Protein AF-0000000067981435 (afdb_homodimer)

pLDDT: mean 77.36, std 21.41, range [27.7, 98.31]

Sequence (320 aa):
MVDKLGRVCAVAGGGVINVIDIESEIAAVRSKTSSNTRKGSQSRLKDGSSTSNTDADRNVKKRLHFDYSMGGHTSAVSSLAFSLFGERGKFLISGGNDKLVKVWNWSSYIDAGSSDSNNDILHLNIGVPQKVNWLCTTSVDIDNLVVCDTSKTVKVYSITMVDKLGRVCAVAGGGVINVIDIESEIAAVRSKTSSNTRKGSQSRLKDGSSTSNTDADRNVKKRLHFDYSMGGHTSAVSSLAFSLFGERGKFLISGGNDKLVKVWNWSSYIDAGSSDSNNDILHLNIGVPQKVNWLCTTSVDIDNLVVCDTSKTVKVYSIT

Structure (mmCIF, N/CA/C/O backbone):
data_AF-0000000067981435-model_v1
#
loop_
_entity.id
_entity.type
_entity.pdbx_description
1 polymer 'Cellulose synthase A catalytic subunit 8'
#
loop_
_atom_site.group_PDB
_atom_site.id
_atom_site.type_symbol
_atom_site.label_atom_id
_atom_site.label_alt_id
_atom_site.label_comp_id
_atom_site.label_asym_id
_atom_site.label_entity_id
_atom_site.label_seq_id
_atom_site.pdbx_PDB_ins_code
_atom_site.Cartn_x
_atom_site.Cartn_y
_atom_site.Cartn_z
_atom_site.occupancy
_atom_site.B_iso_or_equiv
_atom_site.auth_seq_id
_atom_site.auth_comp_id
_atom_site.auth_asym_id
_atom_site.auth_atom_id
_atom_site.pdbx_PDB_model_num
ATOM 1 N N . MET A 1 1 ? -10.5 14.398 -14.406 1 27.7 1 MET A N 1
ATOM 2 C CA . MET A 1 1 ? -10.531 13.477 -13.273 1 27.7 1 MET A CA 1
ATOM 3 C C . MET A 1 1 ? -9.188 13.453 -12.555 1 27.7 1 MET A C 1
ATOM 5 O O . MET A 1 1 ? -8.148 13.234 -13.18 1 27.7 1 MET A O 1
ATOM 9 N N . VAL A 1 2 ? -8.93 14.164 -11.5 1 36.16 2 VAL A N 1
ATOM 10 C CA . VAL A 1 2 ? -7.77 14.492 -10.688 1 36.16 2 VAL A CA 1
ATOM 11 C C . VAL A 1 2 ? -7.047 13.219 -10.273 1 36.16 2 VAL A C 1
ATOM 13 O O . VAL A 1 2 ? -7.652 12.312 -9.695 1 36.16 2 VAL A O 1
ATOM 16 N N . ASP A 1 3 ? -6.18 12.672 -11.062 1 48.47 3 ASP A N 1
ATOM 17 C CA . ASP A 1 3 ? -5.359 11.547 -10.609 1 48.47 3 ASP A CA 1
ATOM 18 C C . ASP A 1 3 ? -4.867 11.766 -9.18 1 48.47 3 ASP A C 1
ATOM 20 O O . ASP A 1 3 ? -3.846 12.414 -8.961 1 48.47 3 ASP A O 1
ATOM 24 N N . LYS A 1 4 ? -5.809 11.906 -8.219 1 56.66 4 LYS A N 1
ATOM 25 C CA . LYS A 1 4 ? -5.578 12.18 -6.805 1 56.66 4 LYS A CA 1
ATOM 26 C C . LYS A 1 4 ? -4.543 11.219 -6.223 1 56.66 4 LYS A C 1
ATOM 28 O O . LYS A 1 4 ? -3.951 11.5 -5.176 1 56.66 4 LYS A O 1
ATOM 33 N N . LEU A 1 5 ? -4.18 10.094 -6.953 1 59.56 5 LEU A N 1
ATOM 34 C CA . LEU A 1 5 ? -3.328 9.039 -6.41 1 59.56 5 LEU A CA 1
ATOM 35 C C . LEU A 1 5 ? -1.921 9.555 -6.141 1 59.56 5 LEU A C 1
ATOM 37 O O . LEU A 1 5 ? -1.318 9.227 -5.117 1 59.56 5 LEU A O 1
ATOM 41 N N . GLY A 1 6 ? -1.727 10.711 -6.766 1 62.5 6 GLY A N 1
ATOM 42 C CA . GLY A 1 6 ? -0.4 11.273 -6.57 1 62.5 6 GLY A CA 1
ATOM 43 C C . GLY A 1 6 ? -0.364 12.367 -5.52 1 62.5 6 GLY A C 1
ATOM 44 O O . GLY A 1 6 ? 0.712 12.812 -5.117 1 62.5 6 GLY A O 1
ATOM 45 N N . ARG A 1 7 ? -1.519 12.555 -4.938 1 76.88 7 ARG A N 1
ATOM 46 C CA . ARG A 1 7 ? -1.585 13.664 -3.994 1 76.88 7 ARG A CA 1
ATOM 47 C C . ARG A 1 7 ? -1.991 13.18 -2.605 1 76.88 7 ARG A C 1
ATOM 49 O O . ARG A 1 7 ? -1.798 13.883 -1.614 1 76.88 7 ARG A O 1
ATOM 56 N N . VAL A 1 8 ? -2.438 11.961 -2.617 1 83.5 8 VAL A N 1
ATOM 57 C CA . VAL A 1 8 ? -2.959 11.453 -1.352 1 83.5 8 VAL A CA 1
ATOM 58 C C . VAL A 1 8 ? -2.262 10.148 -0.989 1 83.5 8 VAL A C 1
ATOM 60 O O . VAL A 1 8 ? -1.828 9.398 -1.872 1 83.5 8 VAL A O 1
ATOM 63 N N . CYS A 1 9 ? -2.094 9.859 0.283 1 85.88 9 CYS A N 1
ATOM 64 C CA . CYS A 1 9 ? -1.571 8.617 0.839 1 85.88 9 CYS A CA 1
ATOM 65 C C . CYS A 1 9 ? -2.521 8.047 1.884 1 85.88 9 CYS A C 1
ATOM 67 O O . CYS A 1 9 ? -3.104 8.789 2.674 1 85.88 9 CYS A O 1
ATOM 69 N N . ALA A 1 10 ? -2.744 6.781 1.723 1 90.25 10 ALA A N 1
ATOM 70 C CA . ALA A 1 10 ? -3.529 6.102 2.75 1 90.25 10 ALA A CA 1
ATOM 71 C C . ALA A 1 10 ? -2.637 5.266 3.66 1 90.25 10 ALA A C 1
ATOM 73 O O . ALA A 1 10 ? -1.796 4.5 3.182 1 90.25 10 ALA A O 1
ATOM 74 N N . VAL A 1 11 ? -2.793 5.434 4.945 1 87.62 11 VAL A N 1
ATOM 75 C CA . VAL A 1 11 ? -1.966 4.715 5.91 1 87.62 11 VAL A CA 1
ATOM 76 C C . VAL A 1 11 ? -2.852 4.09 6.988 1 87.62 11 VAL A C 1
ATOM 78 O O . VAL A 1 11 ? -3.885 4.652 7.352 1 87.62 11 VAL A O 1
ATOM 81 N N . ALA A 1 12 ? -2.338 2.914 7.438 1 90.06 12 ALA A N 1
ATOM 82 C CA . ALA A 1 12 ? -3.078 2.227 8.492 1 90.06 12 ALA A CA 1
ATOM 83 C C . ALA A 1 12 ? -2.291 2.221 9.805 1 90.06 12 ALA A C 1
ATOM 85 O O . ALA A 1 12 ? -1.07 2.049 9.797 1 90.06 12 ALA A O 1
ATOM 86 N N . GLY A 1 13 ? -2.863 2.51 10.914 1 85.5 13 GLY A N 1
ATOM 87 C CA . GLY A 1 13 ? -2.426 2.322 12.289 1 85.5 13 GLY A CA 1
ATOM 88 C C . GLY A 1 13 ? -3.43 1.564 13.141 1 85.5 13 GLY A C 1
ATOM 89 O O . GLY A 1 13 ? -4.391 2.148 13.641 1 85.5 13 GLY A O 1
ATOM 90 N N . GLY A 1 14 ? -3.047 0.279 13.305 1 86.94 14 GLY A N 1
ATOM 91 C CA . GLY A 1 14 ? -4.051 -0.575 13.914 1 86.94 14 GLY A CA 1
ATOM 92 C C . GLY A 1 14 ? -5.285 -0.761 13.047 1 86.94 14 GLY A C 1
ATOM 93 O O . GLY A 1 14 ? -5.18 -1.152 11.883 1 86.94 14 GLY A O 1
ATOM 94 N N . GLY A 1 15 ? -6.438 -0.403 13.594 1 92.56 15 GLY A N 1
ATOM 95 C CA . GLY A 1 15 ? -7.688 -0.548 12.859 1 92.56 15 GLY A CA 1
ATOM 96 C C . GLY A 1 15 ? -8.125 0.73 12.18 1 92.56 15 GLY A C 1
ATOM 97 O O . GLY A 1 15 ? -9.195 0.773 11.562 1 92.56 15 GLY A O 1
ATOM 98 N N . VAL A 1 16 ? -7.297 1.756 12.297 1 92.38 16 VAL A N 1
ATOM 99 C CA . VAL A 1 16 ? -7.656 3.074 11.789 1 92.38 16 VAL A CA 1
ATOM 100 C C . VAL A 1 16 ? -6.914 3.346 10.477 1 92.38 16 VAL A C 1
ATOM 102 O O . VAL A 1 16 ? -5.73 3.023 10.352 1 92.38 16 VAL A O 1
ATOM 105 N N . ILE A 1 17 ? -7.625 3.906 9.5 1 93.19 17 ILE A N 1
ATOM 106 C CA . ILE A 1 17 ? -7.023 4.328 8.242 1 93.19 17 ILE A CA 1
ATOM 107 C C . ILE A 1 17 ? -7.004 5.852 8.164 1 93.19 17 ILE A C 1
ATOM 109 O O . ILE A 1 17 ? -8.016 6.508 8.422 1 93.19 17 ILE A O 1
ATOM 113 N N . ASN A 1 18 ? -5.879 6.406 7.879 1 88.94 18 ASN A N 1
ATOM 114 C CA . ASN A 1 18 ? -5.723 7.84 7.641 1 88.94 18 ASN A CA 1
ATOM 115 C C . ASN A 1 18 ? -5.414 8.133 6.176 1 88.94 18 ASN A C 1
ATOM 117 O O . ASN A 1 18 ? -4.551 7.492 5.578 1 88.94 18 ASN A O 1
ATOM 121 N N . VAL A 1 19 ? -6.16 9 5.641 1 89.12 19 VAL A N 1
ATOM 122 C CA . VAL A 1 19 ? -5.859 9.523 4.312 1 89.12 19 VAL A CA 1
ATOM 123 C C . VAL A 1 19 ? -5.227 10.906 4.434 1 89.12 19 VAL A C 1
ATOM 125 O O . VAL A 1 19 ? -5.824 11.82 5.012 1 89.12 19 VAL A O 1
ATOM 128 N N . ILE A 1 20 ? -4.094 11.008 3.877 1 85.44 20 ILE A N 1
ATOM 129 C CA . ILE A 1 20 ? -3.258 12.188 4.09 1 85.44 20 ILE A CA 1
ATOM 130 C C . ILE A 1 20 ? -3.035 12.906 2.762 1 85.44 20 ILE A C 1
ATOM 132 O O . ILE A 1 20 ? -2.781 12.266 1.737 1 85.44 20 ILE A O 1
ATOM 136 N N . ASP A 1 21 ? -3.207 14.227 2.822 1 83.69 21 ASP A N 1
ATOM 137 C CA . ASP A 1 21 ? -2.742 15.047 1.715 1 83.69 21 ASP A CA 1
ATOM 138 C C . ASP A 1 21 ? -1.232 15.273 1.79 1 83.69 21 ASP A C 1
ATOM 140 O O . ASP A 1 21 ? -0.743 15.945 2.701 1 83.69 21 ASP A O 1
ATOM 144 N N . ILE A 1 22 ? -0.532 14.703 0.834 1 83.81 22 ILE A N 1
ATOM 145 C CA . ILE A 1 22 ? 0.925 14.664 0.894 1 83.81 22 ILE A CA 1
ATOM 146 C C . ILE A 1 22 ? 1.485 16.078 0.848 1 83.81 22 ILE A C 1
ATOM 148 O O . ILE A 1 22 ? 2.41 16.422 1.592 1 83.81 22 ILE A O 1
ATOM 152 N N . GLU A 1 23 ? 0.94 16.953 -0.006 1 81.88 23 GLU A N 1
ATOM 153 C CA . GLU A 1 23 ? 1.405 18.328 -0.123 1 81.88 23 GLU A CA 1
ATOM 154 C C . GLU A 1 23 ? 1.243 19.078 1.195 1 81.88 23 GLU A C 1
ATOM 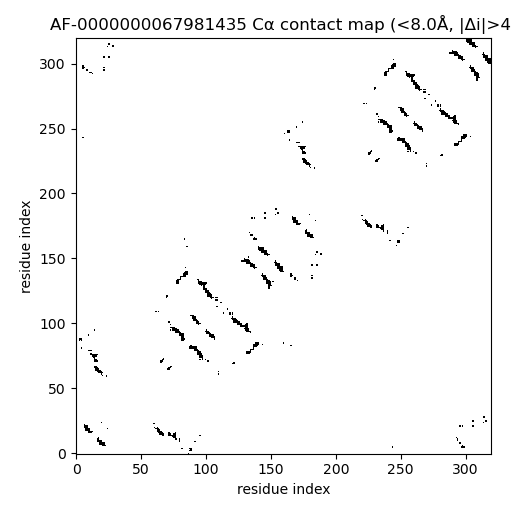156 O O . GLU A 1 23 ? 2.123 19.844 1.591 1 81.88 23 GLU A O 1
ATOM 161 N N . SER A 1 24 ? 0.122 18.859 1.792 1 81.25 24 SER A N 1
ATOM 162 C CA . SER A 1 24 ? -0.123 19.484 3.084 1 81.25 24 SER A CA 1
ATOM 163 C C . SER A 1 24 ? 0.885 19.031 4.129 1 81.25 24 SER A C 1
ATOM 165 O O . SER A 1 24 ? 1.344 19.812 4.953 1 81.25 24 SER A O 1
ATOM 167 N N . GLU A 1 25 ? 1.206 17.781 4.078 1 82.62 25 GLU A N 1
ATOM 168 C CA . GLU A 1 25 ? 2.184 17.25 5.023 1 82.62 25 GLU A CA 1
ATOM 169 C C . GLU A 1 25 ? 3.562 17.859 4.793 1 82.62 25 GLU A C 1
ATOM 171 O O . GLU A 1 25 ? 4.262 18.203 5.75 1 82.62 25 GLU A O 1
ATOM 176 N N . ILE A 1 26 ? 3.914 17.906 3.59 1 83.25 26 ILE A N 1
ATOM 177 C CA . ILE A 1 26 ? 5.215 18.453 3.24 1 83.25 26 ILE A CA 1
ATOM 178 C C . ILE A 1 26 ? 5.281 19.922 3.672 1 83.25 26 ILE A C 1
ATOM 180 O O . ILE A 1 26 ? 6.289 20.375 4.223 1 83.25 26 ILE A O 1
ATOM 184 N N . ALA A 1 27 ? 4.223 20.641 3.414 1 83.25 27 ALA A N 1
ATOM 185 C CA . ALA A 1 27 ? 4.156 22.047 3.801 1 83.25 27 ALA A CA 1
ATOM 186 C C . ALA A 1 27 ? 4.285 22.203 5.312 1 83.25 27 ALA A C 1
ATOM 188 O O . ALA A 1 27 ? 4.938 23.141 5.789 1 83.25 27 ALA A O 1
ATOM 189 N N . ALA A 1 28 ? 3.699 21.297 6.035 1 82.38 28 ALA A N 1
ATOM 190 C CA . ALA A 1 28 ? 3.756 21.344 7.492 1 82.38 28 ALA A CA 1
ATOM 191 C C . ALA A 1 28 ? 5.184 21.141 7.996 1 82.38 28 ALA A C 1
ATOM 193 O O . ALA A 1 28 ? 5.602 21.766 8.969 1 82.38 28 ALA A O 1
ATOM 194 N N . VAL A 1 29 ? 5.926 20.312 7.359 1 81.56 29 VAL A N 1
ATOM 195 C CA . VAL A 1 29 ? 7.305 20.016 7.73 1 81.56 29 VAL A CA 1
ATOM 196 C C . VAL A 1 29 ? 8.18 21.234 7.445 1 81.56 29 VAL A C 1
ATOM 198 O O . VAL A 1 29 ? 9.039 21.594 8.258 1 81.56 29 VAL A O 1
ATOM 201 N N . ARG A 1 30 ? 7.93 21.828 6.336 1 83.31 30 ARG A N 1
ATOM 202 C CA . ARG A 1 30 ? 8.742 22.969 5.938 1 83.31 30 ARG A CA 1
ATOM 203 C C . ARG A 1 30 ? 8.484 24.172 6.84 1 83.31 30 ARG A C 1
ATOM 205 O O . ARG A 1 30 ? 9.398 24.953 7.117 1 83.31 30 ARG A O 1
ATOM 212 N N . SER A 1 31 ? 7.227 24.375 7.238 1 79.5 31 SER A N 1
ATOM 213 C CA . SER A 1 31 ? 6.891 25.484 8.125 1 79.5 31 SER A CA 1
ATOM 214 C C . SER A 1 31 ? 7.523 25.312 9.5 1 79.5 31 SER A C 1
ATOM 216 O O . SER A 1 31 ? 7.891 26.297 10.148 1 79.5 31 SER A O 1
ATOM 218 N N . LYS A 1 32 ? 7.629 24.125 9.938 1 74.88 32 LYS A N 1
ATOM 219 C CA . LYS A 1 32 ? 8.242 23.859 11.234 1 74.88 32 LYS A CA 1
ATOM 220 C C . LYS A 1 32 ? 9.742 24.125 11.195 1 74.88 32 LYS A C 1
ATOM 222 O O . LYS A 1 32 ? 10.32 24.609 12.18 1 74.88 32 LYS A O 1
ATOM 227 N N . THR A 1 33 ? 10.344 23.828 10.086 1 66.94 33 THR A N 1
ATOM 228 C CA . THR A 1 33 ? 11.773 24.062 9.961 1 66.94 33 THR A CA 1
ATOM 229 C C . THR A 1 33 ? 12.078 25.547 9.883 1 66.94 33 THR A C 1
ATOM 231 O O . THR A 1 33 ? 13.117 26.016 10.359 1 66.94 33 THR A O 1
ATOM 234 N N . SER A 1 34 ? 11.125 26.312 9.328 1 61.81 34 SER A N 1
ATOM 235 C CA . SER A 1 34 ? 11.336 27.75 9.203 1 61.81 34 SER A CA 1
ATOM 236 C C . SER A 1 34 ? 11.117 28.453 10.539 1 61.81 34 SER A C 1
ATOM 238 O O . SER A 1 34 ? 11.781 29.453 10.836 1 61.81 34 SER A O 1
ATOM 240 N N . SER A 1 35 ? 10.172 27.938 11.273 1 55.34 35 SER A N 1
ATOM 241 C CA . SER A 1 35 ? 9.898 28.609 12.531 1 55.34 35 SER A CA 1
ATOM 242 C C . SER A 1 35 ? 11.039 28.422 13.523 1 55.34 35 SER A C 1
ATOM 244 O O . SER A 1 35 ? 11.281 29.281 14.375 1 55.34 35 SER A O 1
ATOM 246 N N . ASN A 1 36 ? 11.703 27.281 13.344 1 54.28 36 ASN A N 1
ATOM 247 C CA . ASN A 1 36 ? 12.797 27.109 14.289 1 54.28 36 ASN A CA 1
ATOM 248 C C . ASN A 1 36 ? 13.953 28.062 14 1 54.28 36 ASN A C 1
ATOM 250 O O . ASN A 1 36 ? 14.852 28.234 14.82 1 54.28 36 ASN A O 1
ATOM 254 N N . THR A 1 37 ? 13.883 28.562 12.758 1 50.44 37 THR A N 1
ATOM 255 C CA . THR A 1 37 ? 14.984 29.5 12.492 1 50.44 37 THR A CA 1
ATOM 256 C C . THR A 1 37 ? 14.641 30.891 13.008 1 50.44 37 THR A C 1
ATOM 258 O O . THR A 1 37 ? 15.531 31.719 13.188 1 50.44 37 THR A O 1
ATOM 261 N N . ARG A 1 38 ? 13.352 31.234 13.117 1 47.97 38 ARG A N 1
ATOM 262 C CA . ARG A 1 38 ? 13.07 32.625 13.477 1 47.97 38 ARG A CA 1
ATOM 263 C C . ARG A 1 38 ? 13.133 32.812 14.984 1 47.97 38 ARG A C 1
ATOM 265 O O . ARG A 1 38 ? 12.938 33.938 15.477 1 47.97 38 ARG A O 1
ATOM 272 N N . LYS A 1 39 ? 13.281 31.781 15.625 1 48.12 39 LYS A N 1
ATOM 273 C CA . LYS A 1 39 ? 13.266 32.094 17.047 1 48.12 39 LYS A CA 1
ATOM 274 C C . LYS A 1 39 ? 14.477 32.969 17.438 1 48.12 39 LYS A C 1
ATOM 276 O O . LYS A 1 39 ? 14.758 33.156 18.609 1 48.12 39 LYS A O 1
ATOM 281 N N . GLY A 1 40 ? 15.172 33.5 16.359 1 41.69 40 GLY A N 1
ATOM 282 C CA . GLY A 1 40 ? 16.188 34.344 16.953 1 41.69 40 GLY A CA 1
ATOM 283 C C . GLY A 1 40 ? 15.602 35.5 17.734 1 41.69 40 GLY A C 1
ATOM 284 O O . GLY A 1 40 ? 14.383 35.594 17.922 1 41.69 40 GLY A O 1
ATOM 285 N N . SER A 1 41 ? 16.219 36.844 17.469 1 41.12 41 SER A N 1
ATOM 286 C CA . SER A 1 41 ? 16.438 37.969 18.359 1 41.12 41 SER A CA 1
ATOM 287 C C . SER A 1 41 ? 15.156 38.75 18.578 1 41.12 41 SER A C 1
ATOM 289 O O . SER A 1 41 ? 15.195 39.906 19.031 1 41.12 41 SER A O 1
ATOM 291 N N . GLN A 1 42 ? 14.07 38.531 17.828 1 38.84 42 GLN A N 1
ATOM 292 C CA . GLN A 1 42 ? 13.258 39.719 17.984 1 38.84 42 GLN A CA 1
ATOM 293 C C . GLN A 1 42 ? 12.773 39.875 19.406 1 38.84 42 GLN A C 1
ATOM 295 O O . GLN A 1 42 ? 12.336 38.906 20.047 1 38.84 42 GLN A O 1
ATOM 300 N N . SER A 1 43 ? 13.273 41 20.078 1 39.16 43 SER A N 1
ATOM 301 C CA . SER A 1 43 ? 12.828 41.656 21.312 1 39.16 43 SER A CA 1
ATOM 302 C C . SER A 1 43 ? 11.305 41.656 21.422 1 39.16 43 SER A C 1
ATOM 304 O O . SER A 1 43 ? 10.617 41.938 20.422 1 39.16 43 SER A O 1
ATOM 306 N N . ARG A 1 44 ? 10.664 40.969 22.375 1 38.88 44 ARG A N 1
ATOM 307 C CA . ARG A 1 44 ? 9.297 40.719 22.844 1 38.88 44 ARG A CA 1
ATOM 308 C C . ARG A 1 44 ? 8.516 42.031 22.906 1 38.88 44 ARG A C 1
ATOM 310 O O . ARG A 1 44 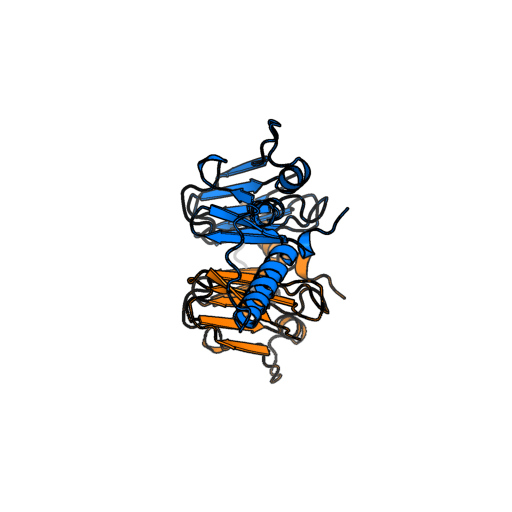? 8.57 42.75 23.922 1 38.88 44 ARG A O 1
ATOM 317 N N . LEU A 1 45 ? 8.57 43.031 21.859 1 39.25 45 LEU A N 1
ATOM 318 C CA . LEU A 1 45 ? 7.562 44 22.281 1 39.25 45 LEU A CA 1
ATOM 319 C C . LEU A 1 45 ? 6.211 43.312 22.469 1 39.25 45 LEU A C 1
ATOM 321 O O . LEU A 1 45 ? 5.762 42.562 21.609 1 39.25 45 LEU A O 1
ATOM 325 N N . LYS A 1 46 ? 5.691 43.188 23.766 1 39.34 46 LYS A N 1
ATOM 326 C CA . LYS A 1 46 ? 4.531 42.656 24.469 1 39.34 46 LYS A CA 1
ATOM 327 C C . LYS A 1 46 ? 3.232 43.062 23.781 1 39.34 46 LYS A C 1
ATOM 329 O O . LYS A 1 46 ? 2.258 43.406 24.469 1 39.34 46 LYS A O 1
ATOM 334 N N . ASP A 1 47 ? 3.256 43.844 22.656 1 37.19 47 ASP A N 1
ATOM 335 C CA . ASP A 1 47 ? 1.859 44.219 22.516 1 37.19 47 ASP A CA 1
ATOM 336 C C . ASP A 1 47 ? 0.954 43 22.344 1 37.19 47 ASP A C 1
ATOM 338 O O . ASP A 1 47 ? 1.397 41.969 21.875 1 37.19 47 ASP A O 1
ATOM 342 N N . GLY A 1 48 ? -0.291 43 22.953 1 34.66 48 GLY A N 1
ATOM 343 C CA . GLY A 1 48 ? -1.414 42.188 23.375 1 34.66 48 GLY A CA 1
ATOM 344 C C . GLY A 1 48 ? -2.053 41.406 22.25 1 34.66 48 GLY A C 1
ATOM 345 O O . GLY A 1 48 ? -3.059 40.719 22.453 1 34.66 48 GLY A O 1
ATOM 346 N N . SER A 1 49 ? -2.07 41.906 21 1 37.81 49 SER A N 1
ATOM 347 C CA . SER A 1 49 ? -3.195 41.312 20.281 1 37.81 49 SER A CA 1
ATOM 348 C C . SER A 1 49 ? -2.918 39.875 19.891 1 37.81 49 SER A C 1
ATOM 350 O O . SER A 1 49 ? -1.932 39.594 19.219 1 37.81 49 SER A O 1
ATOM 352 N N . SER A 1 50 ? -3.162 38.906 20.781 1 36.44 50 SER A N 1
ATOM 353 C CA . SER A 1 50 ? -3.205 37.469 20.516 1 36.44 50 SER A CA 1
ATOM 354 C C . SER A 1 50 ? -3.99 37.156 19.25 1 36.44 50 SER A C 1
ATOM 356 O O . SER A 1 50 ? -5.215 37.312 19.219 1 36.44 50 SER A O 1
ATOM 358 N N . THR A 1 51 ? -3.58 37.688 18.031 1 35.97 51 THR A N 1
ATOM 359 C CA . THR A 1 51 ? -4.262 37.094 16.891 1 35.97 51 THR A CA 1
ATOM 360 C C . THR A 1 51 ? -4.227 35.562 16.984 1 35.97 51 THR A C 1
ATOM 362 O O . THR A 1 51 ? -3.174 34.969 17.25 1 35.97 51 THR A O 1
ATOM 365 N N . SER A 1 52 ? -5.348 35.031 17.438 1 35 52 SER A N 1
ATOM 366 C CA . SER A 1 52 ? -5.688 33.594 17.422 1 35 52 SER A CA 1
ATOM 367 C C . SER A 1 52 ? -5.152 32.938 16.172 1 35 52 SER A C 1
ATOM 369 O O . SER A 1 52 ? -5.422 33.375 15.055 1 35 52 SER A O 1
ATOM 371 N N . ASN A 1 53 ? -3.891 32.5 16.156 1 38.44 53 ASN A N 1
ATOM 372 C CA . ASN A 1 53 ? -3.373 31.516 15.188 1 38.44 53 ASN A CA 1
ATOM 373 C C . ASN A 1 53 ? -4.426 30.484 14.82 1 38.44 53 ASN A C 1
ATOM 375 O O . ASN A 1 53 ? -4.254 29.297 15.094 1 38.44 53 ASN A O 1
ATOM 379 N N . THR A 1 54 ? -5.75 30.875 14.961 1 37.44 54 THR A N 1
ATOM 380 C CA . THR A 1 54 ? -6.824 29.969 14.578 1 37.44 54 THR A CA 1
ATOM 381 C C . THR A 1 54 ? -6.684 29.547 13.117 1 37.44 54 THR A C 1
ATOM 383 O O . THR A 1 54 ? -7.258 28.531 12.703 1 37.44 54 THR A O 1
ATOM 386 N N . ASP A 1 55 ? -6.137 30.453 12.289 1 38.59 55 ASP A N 1
ATOM 387 C CA . ASP A 1 55 ? -6.238 30.141 10.867 1 38.59 55 ASP A CA 1
ATOM 388 C C . ASP A 1 55 ? -5.312 28.984 10.492 1 38.59 55 ASP A C 1
ATOM 390 O O . ASP A 1 55 ? -5.359 28.469 9.375 1 38.59 55 ASP A O 1
ATOM 394 N N . ALA A 1 56 ? -4.242 28.859 11.211 1 38.94 56 ALA A N 1
ATOM 395 C CA . ALA A 1 56 ? -3.326 27.766 10.875 1 38.94 56 ALA A CA 1
ATOM 396 C C . ALA A 1 56 ? -4.023 26.406 10.961 1 38.94 56 ALA A C 1
ATOM 398 O O . ALA A 1 56 ? -3.641 25.469 10.273 1 38.94 56 ALA A O 1
ATOM 399 N N . ASP A 1 57 ? -5.035 26.297 11.797 1 41.47 57 ASP A N 1
ATOM 400 C CA . ASP A 1 57 ? -5.777 25.062 11.945 1 41.47 57 ASP A CA 1
ATOM 401 C C . ASP A 1 57 ? -6.715 24.828 10.758 1 41.47 57 ASP A C 1
ATOM 403 O O . ASP A 1 57 ? -7.238 23.734 10.57 1 41.47 57 ASP A O 1
ATOM 407 N N . ARG A 1 58 ? -7.234 25.938 10.148 1 40.59 58 ARG A N 1
ATOM 408 C CA . ARG A 1 58 ? -8.305 25.844 9.156 1 40.59 58 ARG A CA 1
ATOM 409 C C . ARG A 1 58 ? -7.812 25.156 7.895 1 40.59 58 ARG A C 1
ATOM 411 O O . ARG A 1 58 ? -8.617 24.609 7.129 1 40.59 58 ARG A O 1
ATOM 418 N N . ASN A 1 59 ? -6.641 25.484 7.531 1 41.38 59 ASN A N 1
ATOM 419 C CA . ASN A 1 59 ? -6.18 24.906 6.27 1 41.38 59 ASN A CA 1
ATOM 420 C C . ASN A 1 59 ? -5.629 23.5 6.465 1 41.38 59 ASN A C 1
ATOM 422 O O . ASN A 1 59 ? -4.801 23.031 5.676 1 41.38 59 ASN A O 1
ATOM 426 N N . VAL A 1 60 ? -5.445 23.203 7.738 1 43.53 60 VAL A N 1
ATOM 427 C CA . VAL A 1 60 ? -4.965 21.828 7.82 1 43.53 60 VAL A CA 1
ATOM 428 C C . VAL A 1 60 ? -5.906 20.906 7.047 1 43.53 60 VAL A C 1
ATOM 430 O O . VAL A 1 60 ? -7.031 20.656 7.48 1 43.53 60 VAL A O 1
ATOM 433 N N . LYS A 1 61 ? -6.035 21.125 5.711 1 51.22 61 LYS A N 1
ATOM 434 C CA . LYS A 1 61 ? -6.699 20.125 4.883 1 51.22 61 LYS A CA 1
ATOM 435 C C . LYS A 1 61 ? -6.703 18.766 5.57 1 51.22 61 LYS A C 1
ATOM 437 O O . LYS A 1 61 ? -5.656 18.266 5.98 1 51.22 61 LYS A O 1
ATOM 442 N N . LYS A 1 62 ? -7.988 18.328 5.996 1 56.47 62 LYS A N 1
ATOM 443 C CA . LYS A 1 62 ? -8.57 17.266 6.809 1 56.47 62 LYS A CA 1
ATOM 444 C C . LYS A 1 62 ? -8.023 15.906 6.41 1 56.47 62 LYS A C 1
ATOM 446 O O . LYS A 1 62 ? -8.062 15.539 5.234 1 56.47 62 LYS A O 1
ATOM 451 N N . ARG A 1 63 ? -6.992 15.453 7.188 1 68.94 63 ARG A N 1
ATOM 452 C CA . ARG A 1 63 ? -6.742 14.016 7.281 1 68.94 63 ARG A CA 1
ATOM 453 C C . ARG A 1 63 ? -8.039 13.25 7.535 1 68.94 63 ARG A C 1
ATOM 455 O O . ARG A 1 63 ? -8.844 13.648 8.375 1 68.94 63 ARG A O 1
ATOM 462 N N . LEU A 1 64 ? -8.414 12.492 6.508 1 81.19 64 LEU A N 1
ATOM 463 C CA . LEU A 1 64 ? -9.555 11.609 6.75 1 81.19 64 LEU A CA 1
ATOM 464 C C . LEU A 1 64 ? -9.148 10.43 7.629 1 81.19 64 LEU A C 1
ATOM 466 O O . LEU A 1 64 ? -8.062 9.867 7.453 1 81.19 64 LEU A O 1
ATOM 470 N N . HIS A 1 65 ? -9.969 10.258 8.648 1 87.44 65 HIS A N 1
ATOM 471 C CA . HIS A 1 65 ? -9.758 9.188 9.625 1 87.44 65 HIS A CA 1
ATOM 472 C C . HIS A 1 65 ? -10.914 8.195 9.602 1 87.44 65 HIS A C 1
ATOM 474 O O . HIS A 1 65 ? -12.023 8.516 10.047 1 87.44 65 HIS A O 1
ATOM 480 N N . PHE A 1 66 ? -10.594 6.961 9.102 1 90.75 66 PHE A N 1
ATOM 481 C CA . PHE A 1 66 ? -11.609 5.922 9.07 1 90.75 66 PHE A CA 1
ATOM 482 C C . PHE A 1 66 ? -11.438 4.953 10.234 1 90.75 66 PHE A C 1
ATOM 484 O O . PHE A 1 66 ? -10.641 4.012 10.156 1 90.75 66 PHE A O 1
ATOM 491 N N . ASP A 1 67 ? -12.172 5.25 11.336 1 90.69 67 ASP A N 1
ATOM 492 C CA . ASP A 1 67 ? -12.125 4.398 12.523 1 90.69 67 ASP A CA 1
ATOM 493 C C . ASP A 1 67 ? -13.43 3.633 12.703 1 90.69 67 ASP A C 1
ATOM 495 O O . ASP A 1 67 ? -14.281 3.631 11.82 1 90.69 67 ASP A O 1
ATOM 499 N N . TYR A 1 68 ? -13.523 2.957 13.797 1 91.5 68 TYR A N 1
ATOM 500 C CA . TYR A 1 68 ? -14.664 2.082 14.047 1 91.5 68 TYR A CA 1
ATOM 501 C C . TYR A 1 68 ? -15.969 2.867 14.023 1 91.5 68 TYR A C 1
ATOM 503 O O . TYR A 1 68 ? -17 2.346 13.602 1 91.5 68 TYR A O 1
ATOM 511 N N . SER A 1 69 ? -15.992 4.141 14.438 1 89.44 69 SER A N 1
ATOM 512 C CA . SER A 1 69 ? -17.203 4.961 14.453 1 89.44 69 SER A CA 1
ATOM 513 C C . SER A 1 69 ? -17.703 5.23 13.039 1 89.44 69 SER A C 1
ATOM 515 O O . SER A 1 69 ? -18.891 5.469 12.828 1 89.44 69 SER A O 1
ATOM 517 N N . MET A 1 70 ? -16.906 5.113 12.023 1 88.06 70 MET A N 1
ATOM 518 C CA . MET A 1 70 ? -17.266 5.316 10.625 1 88.06 70 MET A CA 1
ATOM 519 C C . MET A 1 70 ? -17.453 3.979 9.914 1 88.06 70 MET A C 1
ATOM 521 O O . MET A 1 70 ? -17.531 3.93 8.688 1 88.06 70 MET A O 1
ATOM 525 N N . GLY A 1 71 ? -17.391 2.873 10.711 1 92 71 GLY A N 1
ATOM 526 C CA . GLY A 1 71 ? -17.484 1.544 10.133 1 92 71 GLY A CA 1
ATOM 527 C C . GLY A 1 71 ? -16.141 0.911 9.859 1 92 71 GLY A C 1
ATOM 528 O O . GLY A 1 71 ? -16.047 -0.065 9.109 1 92 71 GLY A O 1
ATOM 529 N N . GLY A 1 72 ? -15.125 1.481 10.391 1 93.81 72 GLY A N 1
ATOM 530 C CA . GLY A 1 72 ? -13.781 0.979 10.172 1 93.81 72 GLY A CA 1
ATOM 531 C C . GLY A 1 72 ? -13.547 -0.39 10.789 1 93.81 72 GLY A C 1
ATOM 532 O O . GLY A 1 72 ? -14.484 -1.03 11.266 1 93.81 72 GLY A O 1
ATOM 533 N N . HIS A 1 73 ? -12.383 -0.881 10.688 1 97.06 73 HIS A N 1
ATOM 534 C CA . HIS A 1 73 ? -11.992 -2.217 11.117 1 97.06 73 HIS A CA 1
ATOM 535 C C . HIS A 1 73 ? -11.984 -2.32 12.641 1 97.06 73 HIS A C 1
ATOM 537 O O . HIS A 1 73 ? -11.727 -1.331 13.336 1 97.06 73 HIS A O 1
ATOM 543 N N . THR A 1 74 ? -12.273 -3.471 13.156 1 97 74 THR A N 1
ATOM 544 C CA . THR A 1 74 ? -12.266 -3.723 14.594 1 97 74 THR A CA 1
ATOM 545 C C . THR A 1 74 ? -10.945 -4.34 15.031 1 97 74 THR A C 1
ATOM 547 O O . THR A 1 74 ? -10.703 -4.535 16.219 1 97 74 THR A O 1
ATOM 550 N N . SER A 1 75 ? -10.133 -4.715 14.141 1 97.12 75 SER A N 1
ATOM 551 C CA . SER A 1 75 ? -8.781 -5.211 14.344 1 97.12 75 SER A CA 1
ATOM 552 C C . SER A 1 75 ? -7.801 -4.555 13.375 1 97.12 75 SER A C 1
ATOM 554 O O . SER A 1 75 ? -8.18 -3.68 12.594 1 97.12 75 SER A O 1
ATOM 556 N N . ALA A 1 76 ? -6.508 -4.898 13.359 1 93.81 76 ALA A N 1
ATOM 557 C CA . ALA A 1 76 ? -5.457 -4.27 12.57 1 93.81 76 ALA A CA 1
ATOM 558 C C . ALA A 1 76 ? -5.75 -4.395 11.078 1 93.81 76 ALA A C 1
ATOM 560 O O . ALA A 1 76 ? -6.191 -5.445 10.609 1 93.81 76 ALA A O 1
ATOM 561 N N . VAL A 1 77 ? -5.559 -3.291 10.359 1 95.38 77 VAL A N 1
ATOM 562 C CA . VAL A 1 77 ? -5.586 -3.299 8.898 1 95.38 77 VAL A CA 1
ATOM 563 C C . VAL A 1 77 ? -4.297 -3.914 8.359 1 95.38 77 VAL A C 1
ATOM 565 O O . VAL A 1 77 ? -3.199 -3.531 8.773 1 95.38 77 VAL A O 1
ATOM 568 N N . SER A 1 78 ? -4.414 -4.895 7.477 1 92.88 78 SER A N 1
ATOM 569 C CA . SER A 1 78 ? -3.242 -5.621 6.996 1 92.88 78 SER A CA 1
ATOM 570 C C . SER A 1 78 ? -2.852 -5.176 5.594 1 92.88 78 SER A C 1
ATOM 572 O O . SER A 1 78 ? -1.731 -5.43 5.145 1 92.88 78 SER A O 1
ATOM 574 N N . SER A 1 79 ? -3.785 -4.547 4.891 1 93.19 79 SER A N 1
ATOM 575 C CA . SER A 1 79 ? -3.504 -4.164 3.512 1 93.19 79 SER A CA 1
ATOM 576 C C . SER A 1 79 ? -4.406 -3.021 3.059 1 93.19 79 SER A C 1
ATOM 578 O O . SER A 1 79 ? -5.582 -2.967 3.428 1 93.19 79 SER A O 1
ATOM 580 N N . LEU A 1 80 ? -3.828 -2.154 2.225 1 93.62 80 LEU A N 1
ATOM 581 C CA . LEU A 1 80 ? -4.496 -1.001 1.628 1 93.62 80 LEU A CA 1
ATOM 582 C C . LEU A 1 80 ? -4.207 -0.918 0.133 1 93.62 80 LEU A C 1
ATOM 584 O O . LEU A 1 80 ? -3.082 -1.18 -0.301 1 93.62 80 LEU A O 1
ATOM 588 N N . ALA A 1 81 ? -5.23 -0.553 -0.62 1 92.06 81 ALA A N 1
ATOM 589 C CA . ALA A 1 81 ? -5.016 -0.324 -2.047 1 92.06 81 ALA A CA 1
ATOM 590 C C . ALA A 1 81 ? -6.051 0.649 -2.607 1 92.06 81 ALA A C 1
ATOM 592 O O . ALA A 1 81 ? -7.246 0.521 -2.332 1 92.06 81 ALA A O 1
ATOM 593 N N . PHE A 1 82 ? -5.598 1.622 -3.361 1 90.75 82 PHE A N 1
ATOM 594 C CA . PHE A 1 82 ? -6.531 2.439 -4.129 1 90.75 82 PHE A CA 1
ATOM 595 C C . PHE A 1 82 ? -7.031 1.683 -5.352 1 90.75 82 PHE A C 1
ATOM 597 O O . PHE A 1 82 ? -6.297 0.89 -5.945 1 90.75 82 PHE A O 1
ATOM 604 N N . SER A 1 83 ? -8.211 1.964 -5.688 1 92.25 83 SER A N 1
ATOM 605 C CA . SER A 1 83 ? -8.781 1.318 -6.863 1 92.25 83 SER A CA 1
ATOM 606 C C . SER A 1 83 ? -8.086 1.781 -8.141 1 92.25 83 SER A C 1
ATOM 608 O O . SER A 1 83 ? -7.758 2.961 -8.281 1 92.25 83 SER A O 1
ATOM 610 N N . LEU A 1 84 ? -7.855 0.802 -8.969 1 88.88 84 LEU A N 1
ATOM 611 C CA . LEU A 1 84 ? -7.285 1.097 -10.281 1 88.88 84 LEU A CA 1
ATOM 612 C C . LEU A 1 84 ? -8.352 1.015 -11.367 1 88.88 84 LEU A C 1
ATOM 614 O O . LEU A 1 84 ? -8.125 1.461 -12.492 1 88.88 84 LEU A O 1
ATOM 618 N N . PHE A 1 85 ? -9.508 0.521 -11 1 89.75 85 PHE A N 1
ATOM 619 C CA . PHE A 1 85 ? -10.609 0.353 -11.938 1 89.75 85 PHE A CA 1
ATOM 620 C C . PHE A 1 85 ? -11.508 1.587 -11.953 1 89.75 85 PHE A C 1
ATOM 622 O O . PHE A 1 85 ? -11.508 2.367 -11 1 89.75 85 PHE A O 1
ATOM 629 N N . GLY A 1 86 ? -12.289 1.714 -13 1 90.38 86 GLY A N 1
ATOM 630 C CA . GLY A 1 86 ? -13.109 2.918 -13.078 1 90.38 86 GLY A CA 1
ATOM 631 C C . GLY A 1 86 ? -12.297 4.195 -12.961 1 90.38 86 GLY A C 1
ATOM 632 O O . GLY A 1 86 ? -11.242 4.328 -13.586 1 90.38 86 GLY A O 1
ATOM 633 N N . GLU A 1 87 ? -12.883 5.137 -12.18 1 87.75 87 GLU A N 1
ATOM 634 C CA . GLU A 1 87 ? -12.086 6.316 -11.867 1 87.75 87 GLU A CA 1
ATOM 635 C C . GLU A 1 87 ? -10.953 5.977 -10.898 1 87.75 87 GLU A C 1
ATOM 637 O O . GLU A 1 87 ? -11.195 5.641 -9.742 1 87.75 87 GLU A O 1
ATOM 642 N N . ARG A 1 88 ? -9.703 6.078 -11.391 1 85.25 88 ARG A N 1
ATOM 643 C CA . ARG A 1 88 ? -8.547 5.691 -10.594 1 85.25 88 ARG A CA 1
ATOM 644 C C . ARG A 1 88 ? -8.5 6.461 -9.281 1 85.25 88 ARG A C 1
ATOM 646 O O . ARG A 1 88 ? -8.656 7.684 -9.266 1 85.25 88 ARG A O 1
ATOM 653 N N . GLY A 1 89 ? -8.445 5.691 -8.242 1 87.5 89 GLY A N 1
ATOM 654 C CA . GLY A 1 89 ? -8.289 6.293 -6.926 1 87.5 89 GLY A CA 1
ATOM 655 C C . GLY A 1 89 ? -9.609 6.664 -6.277 1 87.5 89 GLY A C 1
ATOM 656 O O . GLY A 1 89 ? -9.633 7.227 -5.184 1 87.5 89 GLY A O 1
ATOM 657 N N . LYS A 1 90 ? -10.633 6.348 -6.918 1 87.62 90 LYS A N 1
ATOM 658 C CA . LYS A 1 90 ? -11.945 6.688 -6.367 1 87.62 90 LYS A CA 1
ATOM 659 C C . LYS A 1 90 ? -12.18 5.977 -5.039 1 87.62 90 LYS A C 1
ATOM 661 O O . LYS A 1 90 ? -12.695 6.578 -4.09 1 87.62 90 LYS A O 1
ATOM 666 N N . PHE A 1 91 ? -11.867 4.688 -5.059 1 91.81 91 PHE A N 1
ATOM 667 C CA . PHE A 1 91 ? -12.094 3.891 -3.857 1 91.81 91 PHE A CA 1
ATOM 668 C C . PHE A 1 91 ? -10.773 3.594 -3.154 1 91.81 91 PHE A C 1
ATOM 670 O O . PHE A 1 91 ? -9.734 3.457 -3.805 1 91.81 91 PHE A O 1
ATOM 677 N N . LEU A 1 92 ? -10.805 3.547 -1.863 1 93.19 92 LEU A N 1
ATOM 678 C CA . LEU A 1 92 ? -9.781 2.934 -1.026 1 93.19 92 LEU A CA 1
ATOM 679 C C . LEU A 1 92 ? -10.258 1.597 -0.471 1 93.19 92 LEU A C 1
ATOM 681 O O . LEU A 1 92 ? -11.32 1.524 0.154 1 93.19 92 LEU A O 1
ATOM 685 N N . ILE A 1 93 ? -9.516 0.507 -0.753 1 96.38 93 ILE A N 1
ATOM 686 C CA . ILE A 1 93 ? -9.891 -0.821 -0.278 1 96.38 93 ILE A CA 1
ATOM 687 C C . ILE A 1 93 ? -8.945 -1.255 0.839 1 96.38 93 ILE A C 1
ATOM 689 O O . ILE A 1 93 ? -7.727 -1.118 0.718 1 96.38 93 ILE A O 1
ATOM 693 N N . SER A 1 94 ? -9.516 -1.705 1.927 1 96.94 94 SER A N 1
ATOM 694 C CA . SER A 1 94 ? -8.719 -2.154 3.064 1 96.94 94 SER A CA 1
ATOM 695 C C . SER A 1 94 ? -9.109 -3.564 3.49 1 96.94 94 SER A C 1
ATOM 697 O O . SER A 1 94 ? -10.281 -3.934 3.436 1 96.94 94 SER A O 1
ATOM 699 N N . GLY A 1 95 ? -8.164 -4.348 3.762 1 97.81 95 GLY A N 1
ATOM 700 C CA . GLY A 1 95 ? -8.336 -5.66 4.363 1 97.81 95 GLY A CA 1
ATOM 701 C C . GLY A 1 95 ? -7.773 -5.754 5.77 1 97.81 95 GLY A C 1
ATOM 702 O O . GLY A 1 95 ? -6.715 -5.184 6.059 1 97.81 95 GLY A O 1
ATOM 703 N N . GLY A 1 96 ? -8.484 -6.492 6.625 1 97.5 96 GLY A N 1
ATOM 704 C CA . GLY A 1 96 ? -8.062 -6.473 8.016 1 97.5 96 GLY A CA 1
ATOM 705 C C . GLY A 1 96 ? -8 -7.855 8.641 1 97.5 96 GLY A C 1
ATOM 706 O O . GLY A 1 96 ? -8.422 -8.836 8.023 1 97.5 96 GLY A O 1
ATOM 707 N N . ASN A 1 97 ? -7.441 -7.852 9.852 1 97.31 97 ASN A N 1
ATOM 708 C CA . ASN A 1 97 ? -7.398 -9.055 10.672 1 97.31 97 ASN A CA 1
ATOM 709 C C . ASN A 1 97 ? -8.789 -9.43 11.188 1 97.31 97 ASN A C 1
ATOM 711 O O . ASN A 1 97 ? -8.977 -10.523 11.727 1 97.31 97 ASN A O 1
ATOM 715 N N . ASP A 1 98 ? -9.766 -8.602 11.047 1 97.81 98 ASP A N 1
ATOM 716 C CA . ASP A 1 98 ? -11.148 -8.867 11.43 1 97.81 98 ASP A CA 1
ATOM 717 C C . ASP A 1 98 ? -11.875 -9.664 10.352 1 97.81 98 ASP A C 1
ATOM 719 O O . ASP A 1 98 ? -13.094 -9.852 10.43 1 97.81 98 ASP A O 1
ATOM 723 N N . LYS A 1 99 ? -11.203 -10.055 9.289 1 98.25 99 LYS A N 1
ATOM 724 C CA . LYS A 1 99 ? -11.703 -10.906 8.211 1 98.25 99 LYS A CA 1
ATOM 725 C C . LYS A 1 99 ? -12.664 -10.133 7.309 1 98.25 99 LYS A C 1
ATOM 727 O O . LYS A 1 99 ? -13.578 -10.719 6.723 1 98.25 99 LYS A O 1
ATOM 732 N N . LEU A 1 100 ? -12.398 -8.836 7.262 1 98.19 100 LEU A N 1
ATOM 733 C CA . LEU A 1 100 ? -13.242 -7.992 6.422 1 98.19 100 LEU A CA 1
ATOM 734 C C . LEU A 1 100 ? -12.414 -7.262 5.371 1 98.19 100 LEU A C 1
ATOM 736 O O . LEU A 1 100 ? -11.289 -6.836 5.648 1 98.19 100 LEU A O 1
ATOM 740 N N . VAL A 1 101 ? -12.969 -7.152 4.219 1 98.31 101 VAL A N 1
ATOM 741 C CA . VAL A 1 101 ? -12.531 -6.223 3.182 1 98.31 101 VAL A CA 1
ATOM 742 C C . VAL A 1 101 ? -13.523 -5.066 3.07 1 98.31 101 VAL A C 1
ATOM 744 O O . VAL A 1 101 ? -14.719 -5.285 2.9 1 98.31 101 VAL A O 1
ATOM 747 N N . LYS A 1 102 ? -12.992 -3.877 3.191 1 97.44 102 LYS A N 1
ATOM 748 C CA . LYS A 1 102 ? -13.859 -2.701 3.164 1 97.44 102 LYS A CA 1
ATOM 749 C C . LYS A 1 102 ? -13.508 -1.789 1.99 1 97.44 102 LYS A C 1
ATOM 751 O O . LYS A 1 102 ? -12.328 -1.566 1.698 1 97.44 102 LYS A O 1
ATOM 756 N N . VAL A 1 103 ? -14.539 -1.33 1.332 1 96.38 103 VAL A N 1
ATOM 757 C CA . VAL A 1 103 ? -14.406 -0.414 0.204 1 96.38 103 VAL A CA 1
ATOM 758 C C . VAL A 1 103 ? -14.914 0.97 0.6 1 96.38 103 VAL A C 1
ATOM 760 O O . VAL A 1 103 ? -16.094 1.136 0.927 1 96.38 103 VAL A O 1
ATOM 763 N N . TRP A 1 104 ? -14.008 1.924 0.496 1 93.75 104 TRP A N 1
ATOM 764 C CA . TRP A 1 104 ? -14.32 3.275 0.95 1 93.75 104 TRP A CA 1
ATOM 765 C C . TRP A 1 104 ? -14.438 4.234 -0.231 1 93.75 104 TRP A C 1
ATOM 767 O O . TRP A 1 104 ? -13.523 4.332 -1.053 1 93.75 104 TRP A O 1
ATOM 777 N N . ASN A 1 105 ? -15.547 4.941 -0.314 1 89.56 105 ASN A N 1
ATOM 778 C CA . ASN A 1 105 ? -15.68 6.051 -1.253 1 89.56 105 ASN A CA 1
ATOM 779 C C . ASN A 1 105 ? -15.164 7.355 -0.654 1 89.56 105 ASN A C 1
ATOM 781 O O . ASN A 1 105 ? -15.938 8.273 -0.387 1 89.56 105 ASN A O 1
ATOM 785 N N . TRP A 1 106 ? -13.859 7.461 -0.473 1 82.88 106 TRP A N 1
ATOM 786 C CA . TRP A 1 106 ? -13.211 8.523 0.292 1 82.88 106 TRP A CA 1
ATOM 787 C C . TRP A 1 106 ? -13.219 9.836 -0.479 1 82.88 106 TRP A C 1
ATOM 789 O O . TRP A 1 106 ? -13.188 10.914 0.119 1 82.88 106 TRP A O 1
ATOM 799 N N . SER A 1 107 ? -13.172 9.805 -1.809 1 74.5 107 SER A N 1
ATOM 800 C CA . SER A 1 107 ? -13.055 10.992 -2.648 1 74.5 107 SER A CA 1
ATOM 801 C C . SER A 1 107 ? -14.273 11.898 -2.492 1 74.5 107 SER A C 1
ATOM 803 O O . SER A 1 107 ? -14.148 13.125 -2.541 1 74.5 107 SER A O 1
ATOM 805 N N . SER A 1 108 ? -15.344 11.297 -2.301 1 66.12 108 SER A N 1
ATOM 806 C CA . SER A 1 108 ? -16.562 12.078 -2.127 1 66.12 108 SER A CA 1
ATOM 807 C C . SER A 1 108 ? -16.562 12.836 -0.803 1 66.12 108 SER A C 1
ATOM 809 O O . SER A 1 108 ? -17.203 13.875 -0.671 1 66.12 108 SER A O 1
ATOM 811 N N . TYR A 1 109 ? -15.859 12.32 0.086 1 63.25 109 TYR A N 1
ATOM 812 C CA . TYR A 1 109 ? -15.812 12.898 1.423 1 63.25 109 TYR A CA 1
ATOM 813 C C . TYR A 1 109 ? -14.961 14.164 1.441 1 63.25 109 TYR A C 1
ATOM 815 O O . TYR A 1 109 ? -15.297 15.133 2.123 1 63.25 109 TYR A O 1
ATOM 823 N N . ILE A 1 110 ? -13.812 14.078 0.795 1 63.09 110 ILE A N 1
ATOM 824 C CA . ILE A 1 110 ? -12.922 15.234 0.732 1 63.09 110 ILE A CA 1
ATOM 825 C C . ILE A 1 110 ? -13.617 16.375 -0.007 1 63.09 110 ILE A C 1
ATOM 827 O O . ILE A 1 110 ? -13.477 17.547 0.371 1 63.09 110 ILE A O 1
ATOM 831 N N . ASP A 1 111 ? -14.219 15.961 -1.064 1 59.91 111 ASP A N 1
ATOM 832 C CA . ASP A 1 111 ? -14.859 17 -1.877 1 59.91 111 ASP A CA 1
ATOM 833 C C . ASP A 1 111 ? -16.047 17.609 -1.145 1 59.91 111 ASP A C 1
ATOM 835 O O . ASP A 1 111 ? -16.344 18.797 -1.312 1 59.91 111 ASP A O 1
ATOM 839 N N . ALA A 1 112 ? -16.891 16.641 -0.559 1 53.84 112 ALA A N 1
ATOM 840 C CA . ALA A 1 112 ? -18.125 17.156 0.042 1 53.84 112 ALA A CA 1
ATOM 841 C C . ALA A 1 112 ? -17.812 18.047 1.242 1 53.84 112 ALA A C 1
ATOM 843 O O . ALA A 1 112 ? -18.641 18.844 1.654 1 53.84 112 ALA A O 1
ATOM 844 N N . GLY A 1 113 ? -16.609 18.406 1.521 1 48.81 113 GLY A N 1
ATOM 845 C CA . GLY A 1 113 ? -16.453 19.078 2.807 1 48.81 113 GLY A CA 1
ATOM 846 C C . GLY A 1 113 ? -17.047 18.281 3.961 1 48.81 113 GLY A C 1
ATOM 847 O O . GLY A 1 113 ? -17.719 17.281 3.75 1 48.81 113 GLY A O 1
ATOM 848 N N . SER A 1 114 ? -16.438 18.312 5.34 1 47.72 114 SER A N 1
ATOM 849 C CA . SER A 1 114 ? -16.938 17.594 6.512 1 47.72 114 SER A CA 1
ATOM 850 C C . SER A 1 114 ? -18.453 17.453 6.48 1 47.72 114 SER A C 1
ATOM 852 O O . SER A 1 114 ? -19.062 17.047 7.469 1 47.72 114 SER A O 1
ATOM 854 N N . SER A 1 115 ? -19 18.344 5.641 1 41.94 115 SER A N 1
ATOM 855 C CA . SER A 1 115 ? -20.406 18.5 5.984 1 41.94 115 SER A CA 1
ATOM 856 C C . SER A 1 115 ? -21.125 17.156 6.031 1 41.94 115 SER A C 1
ATOM 858 O O . SER A 1 115 ? -20.594 16.156 5.539 1 41.94 115 SER A O 1
ATOM 860 N N . ASP A 1 116 ? -22.547 17.312 6.184 1 42.31 116 ASP A N 1
ATOM 861 C CA . ASP A 1 116 ? -23.734 16.609 6.656 1 42.31 116 ASP A CA 1
ATOM 862 C C . ASP A 1 116 ? -24 15.359 5.832 1 42.31 116 ASP A C 1
ATOM 864 O O . ASP A 1 116 ? -25.047 14.719 5.973 1 42.31 116 ASP A O 1
ATOM 868 N N . SER A 1 117 ? -23.625 15.406 4.461 1 45.31 117 SER A N 1
ATOM 869 C CA . SER A 1 117 ? -24.484 14.477 3.732 1 45.31 117 SER A CA 1
ATOM 870 C C . SER A 1 117 ? -24.188 13.031 4.098 1 45.31 117 SER A C 1
ATOM 872 O O . SER A 1 117 ? -23.062 12.719 4.531 1 45.31 117 SER A O 1
ATOM 874 N N . ASN A 1 118 ? -25.219 12.156 4.242 1 48.09 118 ASN A N 1
ATOM 875 C CA . ASN A 1 118 ? -25.5 10.719 4.332 1 48.09 118 ASN A CA 1
ATOM 876 C C . ASN A 1 118 ? -24.531 9.906 3.477 1 48.09 118 ASN A C 1
ATOM 878 O O . ASN A 1 118 ? -24.828 8.773 3.1 1 48.09 118 ASN A O 1
ATOM 882 N N . ASN A 1 119 ? -23.547 10.594 2.914 1 55.97 119 ASN A N 1
ATOM 883 C CA . ASN A 1 119 ? -22.781 9.852 1.921 1 55.97 119 ASN A CA 1
ATOM 884 C C . ASN A 1 119 ? -21.891 8.789 2.572 1 55.97 119 ASN A C 1
ATOM 886 O O . ASN A 1 119 ? -21.047 9.109 3.414 1 55.97 119 ASN A O 1
ATOM 890 N N . ASP A 1 120 ? -22.453 7.562 2.674 1 75.19 120 ASP A N 1
ATOM 891 C CA . ASP A 1 120 ? -21.859 6.371 3.262 1 75.19 120 ASP A CA 1
ATOM 892 C C . ASP A 1 120 ? -20.438 6.156 2.734 1 75.19 120 ASP A C 1
ATOM 894 O O . ASP A 1 120 ? -20.25 5.82 1.562 1 75.19 120 ASP A O 1
ATOM 898 N N . ILE A 1 121 ? -19.5 6.711 3.445 1 85.38 121 ILE A N 1
ATOM 899 C CA . ILE A 1 121 ? -18.094 6.578 3.111 1 85.38 121 ILE A CA 1
ATOM 900 C C . ILE A 1 121 ? -17.734 5.102 2.936 1 85.38 121 ILE A C 1
ATOM 902 O O . ILE A 1 121 ? -16.938 4.746 2.068 1 85.38 121 ILE A O 1
ATOM 906 N N . LEU A 1 122 ? -18.375 4.309 3.723 1 92.25 122 LEU A N 1
ATOM 907 C CA . LEU A 1 122 ? -18.188 2.873 3.545 1 92.25 122 LEU A CA 1
ATOM 908 C C . LEU A 1 122 ? -19.094 2.34 2.443 1 92.25 122 LEU A C 1
ATOM 910 O O . LEU A 1 122 ? -20.312 2.215 2.637 1 92.25 122 LEU A O 1
ATOM 914 N N . HIS A 1 123 ? -18.594 2.076 1.354 1 92.88 123 HIS A N 1
ATOM 915 C CA . HIS A 1 123 ? -19.312 1.68 0.149 1 92.88 123 HIS A CA 1
ATOM 916 C C . HIS A 1 123 ? -19.672 0.197 0.182 1 92.88 123 HIS A C 1
ATOM 918 O O . HIS A 1 123 ? -20.766 -0.191 -0.216 1 92.88 123 HIS A O 1
ATOM 924 N N . LEU A 1 124 ? -18.75 -0.688 0.569 1 95.69 124 LEU A N 1
ATOM 925 C CA . LEU A 1 124 ? -18.953 -2.131 0.653 1 95.69 124 LEU A CA 1
ATOM 926 C C . LEU A 1 124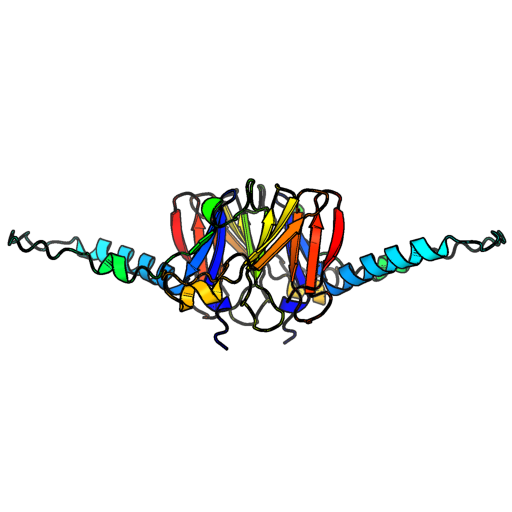 ? -18.203 -2.717 1.85 1 95.69 124 LEU A C 1
ATOM 928 O O . LEU A 1 124 ? -17.156 -2.205 2.244 1 95.69 124 LEU A O 1
ATOM 932 N N . ASN A 1 125 ? -18.797 -3.727 2.383 1 96.19 125 ASN A N 1
ATOM 933 C CA . ASN A 1 125 ? -18.219 -4.551 3.443 1 96.19 125 ASN A CA 1
ATOM 934 C C . ASN A 1 125 ? -18.297 -6.035 3.098 1 96.19 125 ASN A C 1
ATOM 936 O O . ASN A 1 125 ? -19.375 -6.621 3.066 1 96.19 125 ASN A O 1
ATOM 940 N N . ILE A 1 126 ? -17.141 -6.672 2.854 1 97.44 126 ILE A N 1
ATOM 941 C CA . ILE A 1 126 ? -17.078 -8.055 2.379 1 97.44 126 ILE A CA 1
ATOM 942 C C . ILE A 1 126 ? -16.422 -8.938 3.438 1 97.44 126 ILE A C 1
ATOM 944 O O . ILE A 1 126 ? -15.281 -8.695 3.834 1 97.44 126 ILE A O 1
ATOM 948 N N . GLY A 1 127 ? -17.109 -9.969 3.857 1 97.38 127 GLY A N 1
ATOM 949 C CA . GLY A 1 127 ? -16.531 -10.938 4.773 1 97.38 127 GLY A CA 1
ATOM 950 C C . GLY A 1 127 ? -15.75 -12.031 4.074 1 97.38 127 GLY A C 1
ATOM 951 O O . GLY A 1 127 ? -16.156 -12.516 3.02 1 97.38 127 GLY A O 1
ATOM 952 N N . VAL A 1 128 ? -14.555 -12.383 4.566 1 97.19 128 VAL A N 1
ATOM 953 C CA . VAL A 1 128 ? -13.758 -13.492 4.062 1 97.19 128 VAL A CA 1
ATOM 954 C C . VAL A 1 128 ? -13.484 -14.492 5.191 1 97.19 128 VAL A C 1
ATOM 956 O O . VAL A 1 128 ? -13.633 -14.156 6.371 1 97.19 128 VAL A O 1
ATOM 959 N N . PRO A 1 129 ? -13.203 -15.68 4.863 1 96.69 129 PRO A N 1
ATOM 960 C CA . PRO A 1 129 ? -13.18 -16.734 5.879 1 96.69 129 PRO A CA 1
ATOM 961 C C . PRO A 1 129 ? -12.055 -16.547 6.895 1 96.69 129 PRO A C 1
ATOM 963 O O . PRO A 1 129 ? -12.18 -16.984 8.047 1 96.69 129 PRO A O 1
ATOM 966 N N . GLN A 1 130 ? -10.914 -16.016 6.527 1 98.25 130 GLN A N 1
ATOM 967 C CA . GLN A 1 130 ? -9.766 -15.781 7.398 1 98.25 130 GLN A CA 1
ATOM 968 C C . GLN A 1 130 ? -9.281 -14.344 7.301 1 98.25 130 GLN A C 1
ATOM 970 O O . GLN A 1 130 ? -9.758 -13.578 6.461 1 98.25 130 GLN A O 1
ATOM 975 N N . LYS A 1 131 ? -8.359 -14.023 8.234 1 97.75 131 LYS A N 1
ATOM 976 C CA . LYS A 1 131 ? -7.766 -12.688 8.188 1 97.75 131 LYS A CA 1
ATOM 977 C C . LYS A 1 131 ? -7.23 -12.383 6.793 1 97.75 131 LYS A C 1
ATOM 979 O O . LYS A 1 131 ? -6.656 -13.25 6.137 1 97.75 131 LYS A O 1
ATOM 984 N N . VAL A 1 132 ? -7.387 -11.133 6.395 1 97.06 132 VAL A N 1
ATOM 985 C CA . VAL A 1 132 ? -6.848 -10.734 5.102 1 97.06 132 VAL A CA 1
ATOM 986 C C . VAL A 1 132 ? -5.328 -10.625 5.184 1 97.06 132 VAL A C 1
ATOM 988 O O . VAL A 1 132 ? -4.797 -10 6.102 1 97.06 132 VAL A O 1
ATOM 991 N N . ASN A 1 133 ? -4.641 -11.281 4.352 1 93.19 133 ASN A N 1
ATOM 992 C CA . ASN A 1 133 ? -3.191 -11.141 4.254 1 93.19 133 ASN A CA 1
ATOM 993 C C . ASN A 1 133 ? -2.797 -9.992 3.332 1 93.19 133 ASN A C 1
ATOM 995 O O . ASN A 1 133 ? -2.096 -9.07 3.748 1 93.19 133 ASN A O 1
ATOM 999 N N . TRP A 1 134 ? -3.336 -10.016 2.119 1 91.88 134 TRP A N 1
ATOM 1000 C CA . TRP A 1 134 ? -3.107 -8.914 1.193 1 91.88 134 TRP A CA 1
ATOM 1001 C C . TRP A 1 134 ? -4.254 -8.789 0.195 1 91.88 134 TRP A C 1
ATOM 1003 O O . TRP A 1 134 ? -5.051 -9.719 0.039 1 91.88 134 TRP A O 1
ATOM 1013 N N . LEU A 1 135 ? -4.316 -7.621 -0.407 1 94.75 135 LEU A N 1
ATOM 1014 C CA . LEU A 1 135 ? -5.266 -7.414 -1.495 1 94.75 135 LEU A CA 1
ATOM 1015 C C . LEU A 1 135 ? -4.688 -6.477 -2.551 1 94.75 135 LEU A C 1
ATOM 1017 O O . LEU A 1 135 ? -3.76 -5.715 -2.268 1 94.75 135 LEU A O 1
ATOM 1021 N N . CYS A 1 136 ? -5.223 -6.59 -3.729 1 92.06 136 CYS A N 1
ATOM 1022 C CA . CYS A 1 136 ? -4.824 -5.746 -4.848 1 92.06 136 CYS A CA 1
ATOM 1023 C C . CYS A 1 136 ? -6 -5.496 -5.785 1 92.06 136 CYS A C 1
ATOM 1025 O O . CYS A 1 136 ? -6.949 -6.281 -5.82 1 92.06 1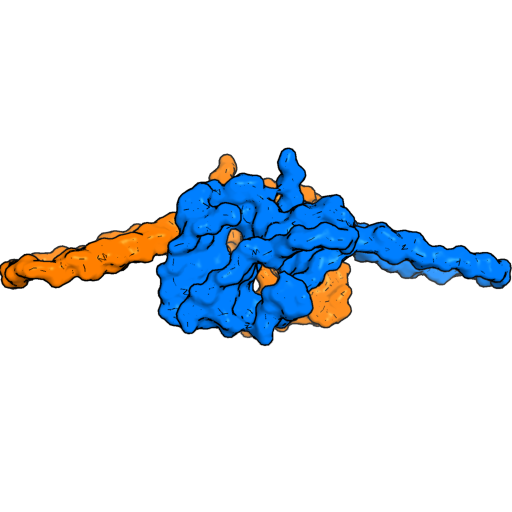36 CYS A O 1
ATOM 1027 N N . THR A 1 137 ? -5.867 -4.402 -6.469 1 92.19 137 THR A N 1
ATOM 1028 C CA . THR A 1 137 ? -6.898 -4.082 -7.449 1 92.19 137 THR A CA 1
ATOM 1029 C C . THR A 1 137 ? -6.324 -4.082 -8.859 1 92.19 137 THR A C 1
ATOM 1031 O O . THR A 1 137 ? -5.121 -3.904 -9.047 1 92.19 137 THR A O 1
ATOM 1034 N N . THR A 1 138 ? -7.129 -4.391 -9.773 1 89.75 138 THR A N 1
ATOM 1035 C CA . THR A 1 138 ? -6.742 -4.348 -11.18 1 89.75 138 THR A CA 1
ATOM 1036 C C . THR A 1 138 ? -7.48 -3.227 -11.906 1 89.75 138 THR A C 1
ATOM 1038 O O . THR A 1 138 ? -8.406 -2.627 -11.359 1 89.75 138 THR A O 1
ATOM 1041 N N . SER A 1 139 ? -7.062 -2.955 -13.156 1 89.12 139 SER A N 1
ATOM 1042 C CA . SER A 1 139 ? -7.633 -1.838 -13.898 1 89.12 139 SER A CA 1
ATOM 1043 C C . SER A 1 139 ? -8.891 -2.26 -14.656 1 89.12 139 SER A C 1
ATOM 1045 O O . SER A 1 139 ? -9.625 -1.413 -15.172 1 89.12 139 SER A O 1
ATOM 1047 N N . VAL A 1 140 ? -9.102 -3.527 -14.648 1 89.56 140 VAL A N 1
ATOM 1048 C CA . VAL A 1 140 ? -10.258 -4 -15.414 1 89.56 140 VAL A CA 1
ATOM 1049 C C . VAL A 1 140 ? -11.516 -3.896 -14.562 1 89.56 140 VAL A C 1
ATOM 1051 O O . VAL A 1 140 ? -11.445 -3.9 -13.328 1 89.56 140 VAL A O 1
ATOM 1054 N N . ASP A 1 141 ? -12.656 -3.822 -15.164 1 91.69 141 ASP A N 1
ATOM 1055 C CA . ASP A 1 141 ? -13.914 -3.568 -14.461 1 91.69 141 ASP A CA 1
ATOM 1056 C C . ASP A 1 141 ? -14.438 -4.84 -13.805 1 91.69 141 ASP A C 1
ATOM 1058 O O . ASP A 1 141 ? -15.156 -4.773 -12.805 1 91.69 141 ASP A O 1
ATOM 1062 N N . ILE A 1 142 ? -14.164 -6.023 -14.445 1 91.06 142 ILE A N 1
ATOM 1063 C CA . ILE A 1 142 ? -14.562 -7.309 -13.883 1 91.06 142 ILE A CA 1
ATOM 1064 C C . ILE A 1 142 ? -13.352 -7.996 -13.258 1 91.06 142 ILE A C 1
ATOM 1066 O O . ILE A 1 142 ? -12.25 -7.938 -13.805 1 91.06 142 ILE A O 1
ATOM 1070 N N . ASP A 1 143 ? -13.594 -8.742 -12.117 1 90.81 143 ASP A N 1
ATOM 1071 C CA . ASP A 1 143 ? -12.492 -9.406 -11.422 1 90.81 143 ASP A CA 1
ATOM 1072 C C . ASP A 1 143 ? -11.406 -8.414 -11.031 1 90.81 143 ASP A C 1
ATOM 1074 O O . ASP A 1 143 ? -10.227 -8.633 -11.312 1 90.81 143 ASP A O 1
ATOM 1078 N N . ASN A 1 144 ? -11.898 -7.324 -10.422 1 93.31 144 ASN A N 1
ATOM 1079 C CA . ASN A 1 144 ? -11 -6.184 -10.25 1 93.31 144 ASN A CA 1
ATOM 1080 C C . ASN A 1 144 ? -10.461 -6.098 -8.828 1 93.31 144 ASN A C 1
ATOM 1082 O O . ASN A 1 144 ? -9.742 -5.156 -8.492 1 93.31 144 ASN A O 1
ATOM 1086 N N . LEU A 1 145 ? -10.812 -7.062 -7.992 1 94.94 145 LEU A N 1
ATOM 1087 C CA . LEU A 1 145 ? -10.281 -7.164 -6.637 1 94.94 145 LEU A CA 1
ATOM 1088 C C . LEU A 1 145 ? -9.805 -8.586 -6.344 1 94.94 145 LEU A C 1
ATOM 1090 O O . LEU A 1 145 ? -10.586 -9.539 -6.426 1 94.94 145 LEU A O 1
ATOM 1094 N N . VAL A 1 146 ? -8.492 -8.656 -6.039 1 93.81 146 VAL A N 1
ATOM 1095 C CA . VAL A 1 146 ? -7.891 -9.93 -5.66 1 93.81 146 VAL A CA 1
ATOM 1096 C C . VAL A 1 146 ? -7.539 -9.914 -4.176 1 93.81 146 VAL A C 1
ATOM 1098 O O . VAL A 1 146 ? -6.863 -9 -3.699 1 93.81 146 VAL A O 1
ATOM 1101 N N . VAL A 1 147 ? -8.055 -10.898 -3.42 1 95.94 147 VAL A N 1
ATOM 1102 C CA . VAL A 1 147 ? -7.859 -10.953 -1.974 1 95.94 147 VAL A CA 1
ATOM 1103 C C . VAL A 1 147 ? -7.227 -12.289 -1.588 1 95.94 147 VAL A C 1
ATOM 1105 O O . VAL A 1 147 ? -7.672 -13.352 -2.035 1 95.94 147 VAL A O 1
ATOM 1108 N N . CYS A 1 148 ? -6.199 -12.195 -0.852 1 93.12 148 CYS A N 1
ATOM 1109 C CA . CYS A 1 148 ? -5.582 -13.383 -0.264 1 93.12 148 CYS A CA 1
ATOM 1110 C C . CYS A 1 148 ? -5.672 -13.344 1.257 1 93.12 148 CYS A C 1
ATOM 1112 O O . CYS A 1 148 ? -5.312 -12.344 1.881 1 93.12 148 CYS A O 1
ATOM 1114 N N . ASP A 1 149 ? -6.129 -14.414 1.825 1 94.31 149 ASP A N 1
ATOM 1115 C CA . ASP A 1 149 ? -6.215 -14.453 3.281 1 94.31 149 ASP A CA 1
ATOM 1116 C C . ASP A 1 149 ? -5.074 -15.266 3.883 1 94.31 149 ASP A C 1
ATOM 1118 O O . ASP A 1 149 ? -4.164 -15.695 3.166 1 94.31 149 ASP A O 1
ATOM 1122 N N . THR A 1 150 ? -5.051 -15.484 5.188 1 93.31 150 THR A N 1
ATOM 1123 C CA . THR A 1 150 ? -3.924 -16.094 5.891 1 93.31 150 THR A CA 1
ATOM 1124 C C . THR A 1 150 ? -3.895 -17.594 5.664 1 93.31 150 THR A C 1
ATOM 1126 O O . THR A 1 150 ? -2.902 -18.25 5.98 1 93.31 150 THR A O 1
ATOM 1129 N N . SER A 1 151 ? -4.91 -18.172 5.023 1 92.31 151 SER A N 1
ATOM 1130 C CA . SER A 1 151 ? -4.875 -19.578 4.613 1 92.31 151 SER A CA 1
ATOM 1131 C C . SER A 1 151 ? -4.27 -19.734 3.223 1 92.31 151 SER A C 1
ATOM 1133 O O . SER A 1 151 ? -4.262 -20.828 2.662 1 92.31 151 SER A O 1
ATOM 1135 N N . LYS A 1 152 ? -3.906 -18.625 2.641 1 87.25 152 LYS A N 1
ATOM 1136 C CA . LYS A 1 152 ? -3.289 -18.578 1.318 1 87.25 152 LYS A CA 1
ATOM 1137 C C . LYS A 1 152 ? -4.309 -18.875 0.223 1 87.25 152 LYS A C 1
ATOM 1139 O O . LYS A 1 152 ? -3.947 -19.328 -0.862 1 87.25 152 LYS A O 1
ATOM 1144 N N . THR A 1 153 ? -5.547 -18.688 0.588 1 90.56 153 THR A N 1
ATOM 1145 C CA . THR A 1 153 ? -6.613 -18.797 -0.405 1 90.56 153 THR A CA 1
ATOM 1146 C C . THR A 1 153 ? -6.801 -17.453 -1.125 1 90.56 153 THR A C 1
ATOM 1148 O O . THR A 1 153 ? -6.914 -16.406 -0.484 1 90.56 153 THR A O 1
ATOM 1151 N N . VAL A 1 154 ? -6.785 -17.547 -2.438 1 92.25 154 VAL A N 1
ATOM 1152 C CA . VAL A 1 154 ? -6.992 -16.344 -3.25 1 92.25 154 VAL A CA 1
ATOM 1153 C C . VAL A 1 154 ? -8.422 -16.328 -3.789 1 92.25 154 VAL A C 1
ATOM 1155 O O . VAL A 1 154 ? -8.906 -17.344 -4.312 1 92.25 154 VAL A O 1
ATOM 1158 N N . LYS A 1 155 ? -9.086 -15.219 -3.605 1 94.56 155 LYS A N 1
ATOM 1159 C CA . LYS A 1 155 ? -10.422 -14.992 -4.152 1 94.56 155 LYS A CA 1
ATOM 1160 C C . LYS A 1 155 ? -10.461 -13.719 -4.992 1 94.56 155 LYS A C 1
ATOM 1162 O O . LYS A 1 155 ? -9.812 -12.727 -4.656 1 94.56 155 LYS A O 1
ATOM 1167 N N . VAL A 1 156 ? -11.219 -13.805 -6.008 1 94.56 156 VAL A N 1
ATOM 1168 C CA . VAL A 1 156 ? -11.344 -12.68 -6.926 1 94.56 156 VAL A CA 1
ATOM 1169 C C . VAL A 1 156 ? -12.773 -12.141 -6.891 1 94.56 156 VAL A C 1
ATOM 1171 O O . VAL A 1 156 ? -13.734 -12.906 -6.945 1 94.56 156 VAL A O 1
ATOM 1174 N N . TYR A 1 157 ? -12.922 -10.836 -6.703 1 95.94 157 TYR A N 1
ATOM 1175 C CA . TYR A 1 157 ? -14.211 -10.164 -6.633 1 95.94 157 TYR A CA 1
ATOM 1176 C C . TYR A 1 157 ? -14.352 -9.117 -7.73 1 95.94 157 TYR A C 1
ATOM 1178 O O . TYR A 1 157 ? -13.344 -8.633 -8.258 1 95.94 157 TYR A O 1
ATOM 1186 N N . SER A 1 158 ? -15.547 -8.867 -8.109 1 95.44 158 SER A N 1
ATOM 1187 C CA . SER A 1 158 ? -15.883 -7.711 -8.93 1 95.44 158 SER A CA 1
ATOM 1188 C C . SER A 1 158 ? -16.625 -6.656 -8.125 1 95.44 158 SER A C 1
ATOM 1190 O O . SER A 1 158 ? -17.734 -6.902 -7.641 1 95.44 158 SER A O 1
ATOM 1192 N N . ILE A 1 159 ? -15.992 -5.492 -7.926 1 93.62 159 ILE A N 1
ATOM 1193 C CA . ILE A 1 159 ? -16.656 -4.449 -7.148 1 93.62 159 ILE A CA 1
ATOM 1194 C C . ILE A 1 159 ? -16.812 -3.189 -7.996 1 93.62 159 ILE A C 1
ATOM 1196 O O . ILE A 1 159 ? -16.109 -3.021 -9 1 93.62 159 ILE A O 1
ATOM 1200 N N . THR A 1 160 ? -17.828 -2.359 -7.793 1 83.94 160 THR A N 1
ATOM 1201 C CA . THR A 1 160 ? -18.094 -1.138 -8.539 1 83.94 160 THR A CA 1
ATOM 1202 C C . THR A 1 160 ? -18.422 0.016 -7.598 1 83.94 160 THR A C 1
ATOM 1204 O O . THR A 1 160 ? -18.891 -0.203 -6.477 1 83.94 160 THR A O 1
ATOM 1207 N N . MET B 1 1 ? 6.277 2.498 -21.703 1 28.16 1 MET B N 1
ATOM 1208 C CA . MET B 1 1 ? 6.582 2.326 -20.297 1 28.16 1 MET B CA 1
ATOM 1209 C C . MET B 1 1 ? 5.465 1.564 -19.578 1 28.16 1 MET B C 1
ATOM 1211 O O . MET B 1 1 ? 4.297 1.954 -19.656 1 28.16 1 MET B O 1
ATOM 1215 N N . VAL B 1 2 ? 5.488 0.308 -19.438 1 36.53 2 VAL B N 1
ATOM 1216 C CA . VAL B 1 2 ? 4.562 -0.718 -18.969 1 36.53 2 VAL B CA 1
ATOM 1217 C C . VAL B 1 2 ? 3.986 -0.312 -17.609 1 36.53 2 VAL B C 1
ATOM 1219 O O . VAL B 1 2 ? 4.73 -0.073 -16.656 1 36.53 2 VAL B O 1
ATOM 1222 N N . ASP B 1 3 ? 2.98 0.497 -17.547 1 48.94 3 ASP B N 1
ATOM 1223 C CA . ASP B 1 3 ? 2.318 0.788 -16.266 1 48.94 3 ASP B CA 1
ATOM 1224 C C . ASP B 1 3 ? 2.137 -0.483 -15.445 1 48.94 3 ASP B C 1
ATOM 1226 O O . ASP B 1 3 ? 1.121 -1.171 -15.57 1 48.94 3 ASP B O 1
ATOM 1230 N N . LYS B 1 4 ? 3.254 -1.181 -15.148 1 56.38 4 LYS B N 1
ATOM 1231 C CA . LYS B 1 4 ? 3.324 -2.447 -14.43 1 56.38 4 LYS B CA 1
ATOM 1232 C C . LYS B 1 4 ? 2.518 -2.391 -13.133 1 56.38 4 LYS B C 1
ATOM 1234 O O . LYS B 1 4 ? 2.125 -3.428 -12.594 1 56.38 4 LYS B O 1
ATOM 1239 N N . LEU B 1 5 ? 2.148 -1.147 -12.68 1 59.78 5 LEU B N 1
ATOM 1240 C CA . LEU B 1 5 ? 1.504 -0.985 -11.383 1 59.78 5 LEU B CA 1
ATOM 1241 C C . LEU B 1 5 ? 0.144 -1.674 -11.359 1 59.78 5 LEU B C 1
ATOM 1243 O O . LEU B 1 5 ? -0.217 -2.314 -10.367 1 59.78 5 LEU B O 1
ATOM 1247 N N . GLY B 1 6 ? -0.352 -1.831 -12.555 1 62.59 6 GLY B N 1
ATOM 1248 C CA . GLY B 1 6 ? -1.661 -2.465 -12.586 1 62.59 6 GLY B CA 1
ATOM 1249 C C . GLY B 1 6 ? -1.59 -3.973 -12.742 1 62.59 6 GLY B C 1
ATOM 1250 O O . GLY B 1 6 ? -2.609 -4.66 -12.648 1 62.59 6 GLY B O 1
ATOM 1251 N N . ARG B 1 7 ? -0.337 -4.445 -12.711 1 76.81 7 ARG B N 1
A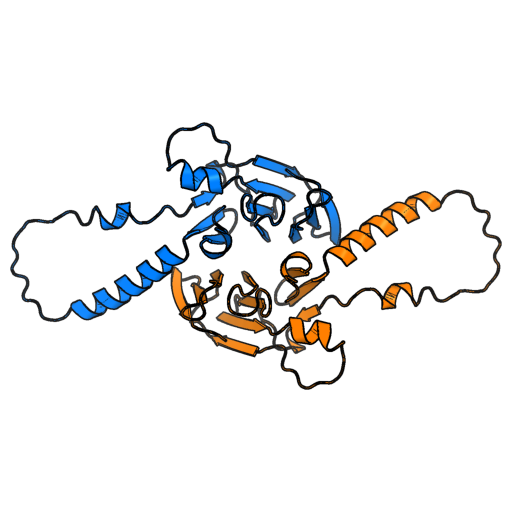TOM 1252 C CA . ARG B 1 7 ? -0.195 -5.875 -12.984 1 76.81 7 ARG B CA 1
ATOM 1253 C C . ARG B 1 7 ? 0.513 -6.578 -11.828 1 76.81 7 ARG B C 1
ATOM 1255 O O . ARG B 1 7 ? 0.468 -7.809 -11.727 1 76.81 7 ARG B O 1
ATOM 1262 N N . VAL B 1 8 ? 1.052 -5.754 -10.977 1 83.81 8 VAL B N 1
ATOM 1263 C CA . VAL B 1 8 ? 1.85 -6.352 -9.906 1 83.81 8 VAL B CA 1
ATOM 1264 C C . VAL B 1 8 ? 1.35 -5.859 -8.555 1 83.81 8 VAL B C 1
ATOM 1266 O O . VAL B 1 8 ? 0.831 -4.746 -8.445 1 83.81 8 VAL B O 1
ATOM 1269 N N . CYS B 1 9 ? 1.446 -6.668 -7.512 1 86 9 CYS B N 1
ATOM 1270 C CA . CYS B 1 9 ? 1.153 -6.348 -6.121 1 86 9 CYS B CA 1
ATOM 1271 C C . CYS B 1 9 ? 2.336 -6.688 -5.223 1 86 9 CYS B C 1
ATOM 1273 O O . CYS B 1 9 ? 2.98 -7.723 -5.402 1 86 9 CYS B O 1
ATOM 1275 N N . ALA B 1 10 ? 2.65 -5.746 -4.402 1 90.38 10 ALA B N 1
ATOM 1276 C CA . ALA B 1 10 ? 3.682 -6.016 -3.402 1 90.38 10 ALA B CA 1
ATOM 1277 C C . ALA B 1 10 ? 3.066 -6.258 -2.027 1 90.38 10 ALA B C 1
ATOM 1279 O O . ALA B 1 10 ? 2.219 -5.484 -1.577 1 90.38 10 ALA B O 1
ATOM 1280 N N . VAL B 1 11 ? 3.455 -7.352 -1.38 1 87.94 11 VAL B N 1
ATOM 1281 C CA . VAL B 1 11 ? 2.918 -7.684 -0.065 1 87.94 11 VAL B CA 1
ATOM 1282 C C . VAL B 1 11 ? 4.062 -8.008 0.895 1 87.94 11 VAL B C 1
ATOM 1284 O O . VAL B 1 11 ? 5.09 -8.547 0.485 1 87.94 11 VAL B O 1
ATOM 1287 N N . ALA B 1 12 ? 3.764 -7.641 2.164 1 90.12 12 ALA B N 1
ATOM 1288 C CA . ALA B 1 12 ? 4.766 -7.914 3.189 1 90.12 12 ALA B CA 1
ATOM 1289 C C . ALA B 1 12 ? 4.27 -8.977 4.168 1 9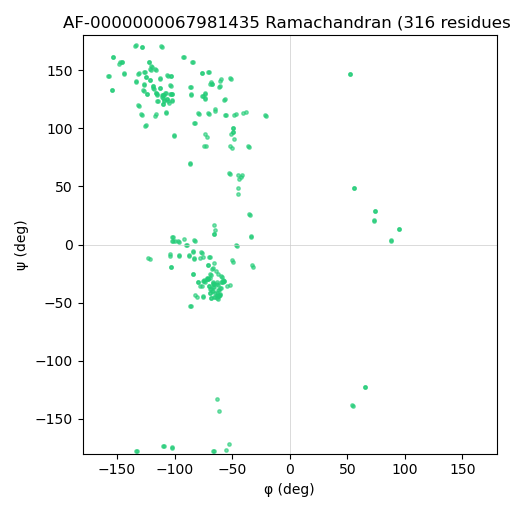0.12 12 ALA B C 1
ATOM 1291 O O . ALA B 1 12 ? 3.096 -8.984 4.543 1 90.12 12 ALA B O 1
ATOM 1292 N N . GLY B 1 13 ? 5.031 -9.953 4.527 1 85.88 13 GLY B N 1
ATOM 1293 C CA . GLY B 1 13 ? 4.91 -10.914 5.617 1 85.88 13 GLY B CA 1
ATOM 1294 C C . GLY B 1 13 ? 6.129 -10.953 6.52 1 85.88 13 GLY B C 1
ATOM 1295 O O . GLY B 1 13 ? 7.125 -11.602 6.199 1 85.88 13 GLY B O 1
ATOM 1296 N N . GLY B 1 14 ? 5.887 -10.281 7.684 1 87.31 14 GLY B N 1
ATOM 1297 C CA . GLY B 1 14 ? 7.066 -10.086 8.508 1 87.31 14 GLY B CA 1
ATOM 1298 C C . GLY B 1 14 ? 8.102 -9.188 7.859 1 87.31 14 GLY B C 1
ATOM 1299 O O . GLY B 1 14 ? 7.789 -8.062 7.449 1 87.31 14 GLY B O 1
ATOM 1300 N N . GLY B 1 15 ? 9.297 -9.695 7.695 1 92.94 15 GLY B N 1
ATOM 1301 C CA . GLY B 1 15 ? 10.375 -8.922 7.098 1 92.94 15 GLY B CA 1
ATOM 1302 C C . GLY B 1 15 ? 10.547 -9.188 5.617 1 92.94 15 GLY B C 1
ATOM 1303 O O . GLY B 1 15 ? 11.461 -8.648 4.984 1 92.94 15 GLY B O 1
ATOM 1304 N N . VAL B 1 16 ? 9.688 -10.031 5.078 1 92.69 16 VAL B N 1
ATOM 1305 C CA . VAL B 1 16 ? 9.812 -10.469 3.689 1 92.69 16 VAL B CA 1
ATOM 1306 C C . VAL B 1 16 ? 8.805 -9.734 2.818 1 92.69 16 VAL B C 1
ATOM 1308 O O . VAL B 1 16 ? 7.648 -9.547 3.215 1 92.69 16 VAL B O 1
ATOM 1311 N N . ILE B 1 17 ? 9.242 -9.281 1.643 1 93.31 17 ILE B N 1
ATOM 1312 C CA . ILE B 1 17 ? 8.359 -8.664 0.661 1 93.31 17 ILE B CA 1
ATOM 1313 C C . ILE B 1 17 ? 8.188 -9.594 -0.542 1 93.31 17 ILE B C 1
ATOM 1315 O O . ILE B 1 17 ? 9.172 -10.109 -1.072 1 93.31 17 ILE B O 1
ATOM 1319 N N . ASN B 1 18 ? 6.992 -9.844 -0.917 1 89.12 18 ASN B N 1
ATOM 1320 C CA . ASN B 1 18 ? 6.668 -10.602 -2.117 1 89.12 18 ASN B CA 1
ATOM 1321 C C . ASN B 1 18 ? 6.043 -9.719 -3.191 1 89.12 18 ASN B C 1
ATOM 1323 O O . ASN B 1 18 ? 5.137 -8.938 -2.904 1 89.12 18 ASN B O 1
ATOM 1327 N N . VAL B 1 19 ? 6.582 -9.797 -4.336 1 89.31 19 VAL B N 1
ATOM 1328 C CA . VAL B 1 19 ? 5.977 -9.156 -5.496 1 89.31 19 VAL B CA 1
ATOM 1329 C C . VAL B 1 19 ? 5.266 -10.195 -6.359 1 89.31 19 VAL B C 1
ATOM 1331 O O . VAL B 1 19 ? 5.887 -11.156 -6.812 1 89.31 19 VAL B O 1
ATOM 1334 N N . ILE B 1 20 ? 4.027 -9.93 -6.578 1 85.56 20 ILE B N 1
ATOM 1335 C CA . ILE B 1 20 ? 3.16 -10.93 -7.195 1 85.56 20 ILE B CA 1
ATOM 1336 C C . ILE B 1 20 ? 2.615 -10.391 -8.516 1 85.56 20 ILE B C 1
ATOM 1338 O O . ILE B 1 20 ? 2.221 -9.227 -8.609 1 85.56 20 ILE B O 1
ATOM 1342 N N . ASP B 1 21 ? 2.664 -11.25 -9.523 1 83.81 21 ASP B N 1
ATOM 1343 C CA . ASP B 1 21 ? 1.935 -10.969 -10.758 1 83.81 21 ASP B CA 1
ATOM 1344 C C . ASP B 1 21 ? 0.453 -11.305 -10.609 1 83.81 21 ASP B C 1
ATOM 1346 O O . ASP B 1 21 ? 0.088 -12.477 -10.469 1 83.81 21 ASP B O 1
ATOM 1350 N N . ILE B 1 22 ? -0.37 -10.281 -10.656 1 83.94 22 ILE B N 1
ATOM 1351 C CA . ILE B 1 22 ? -1.785 -10.438 -10.328 1 83.94 22 ILE B CA 1
ATOM 1352 C C . ILE B 1 22 ? -2.455 -11.344 -11.352 1 83.94 22 ILE B C 1
ATOM 1354 O O . ILE B 1 22 ? -3.26 -12.211 -10.992 1 83.94 22 ILE B O 1
ATOM 1358 N N . GLU B 1 23 ? -2.15 -11.188 -12.641 1 81.75 23 GLU B N 1
ATOM 1359 C CA . GLU B 1 23 ? -2.74 -12.008 -13.695 1 81.75 23 GLU B CA 1
ATOM 1360 C C . GLU B 1 23 ? -2.414 -13.484 -13.492 1 81.75 23 GLU B C 1
ATOM 1362 O O . GLU B 1 23 ? -3.273 -14.352 -13.68 1 81.75 23 GLU B O 1
ATOM 1367 N N . SER B 1 24 ? -1.191 -13.695 -13.156 1 81.44 24 SER B N 1
ATOM 1368 C CA . SER B 1 24 ? -0.778 -15.07 -12.891 1 81.44 24 SER B CA 1
ATOM 1369 C C . SER B 1 24 ? -1.54 -15.664 -11.711 1 81.44 24 SER B C 1
ATOM 1371 O O . SER B 1 24 ? -1.909 -16.844 -11.727 1 81.44 24 SER B O 1
ATOM 1373 N N . GLU B 1 25 ? -1.747 -14.867 -10.727 1 82.75 25 GLU B N 1
ATOM 1374 C CA . GLU B 1 25 ? -2.492 -15.328 -9.562 1 82.75 25 GLU B CA 1
ATOM 1375 C C . GLU B 1 25 ? -3.938 -15.656 -9.922 1 82.75 25 GLU B C 1
ATOM 1377 O O . GLU B 1 25 ? -4.48 -16.672 -9.477 1 82.75 25 GLU B O 1
ATOM 1382 N N . ILE B 1 26 ? -4.508 -14.789 -10.648 1 83 26 ILE B N 1
ATOM 1383 C CA . ILE B 1 26 ? -5.891 -14.992 -11.062 1 83 26 ILE B CA 1
ATOM 1384 C C . ILE B 1 26 ? -5.996 -16.266 -11.906 1 83 26 ILE B C 1
ATOM 1386 O O . ILE B 1 26 ? -6.922 -17.062 -11.727 1 83 26 ILE B O 1
ATOM 1390 N N . ALA B 1 27 ? -5.07 -16.422 -12.805 1 83.12 27 ALA B N 1
ATOM 1391 C CA . ALA B 1 27 ? -5.059 -17.609 -13.656 1 83.12 27 ALA B CA 1
ATOM 1392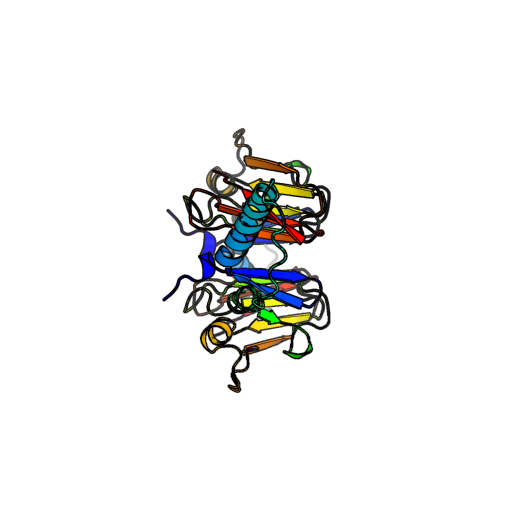 C C . ALA B 1 27 ? -4.934 -18.891 -12.82 1 83.12 27 ALA B C 1
ATOM 1394 O O . ALA B 1 27 ? -5.566 -19.906 -13.125 1 83.12 27 ALA B O 1
ATOM 1395 N N . ALA B 1 28 ? -4.156 -18.797 -11.773 1 82.31 28 ALA B N 1
ATOM 1396 C CA . ALA B 1 28 ? -3.959 -19.953 -10.906 1 82.31 28 ALA B CA 1
ATOM 1397 C C . ALA B 1 28 ? -5.25 -20.328 -10.18 1 82.31 28 ALA B C 1
ATOM 1399 O O . ALA B 1 28 ? -5.551 -21.5 -9.984 1 82.31 28 ALA B O 1
ATOM 1400 N N . VAL B 1 29 ? -6.016 -19.359 -9.805 1 81.62 29 VAL B N 1
ATOM 1401 C CA . VAL B 1 29 ? -7.281 -19.578 -9.109 1 81.62 29 VAL B CA 1
ATOM 1402 C C . VAL B 1 29 ? -8.297 -20.203 -10.062 1 81.62 29 VAL B C 1
ATOM 1404 O O . VAL B 1 29 ? -9.023 -21.125 -9.68 1 81.62 29 VAL B O 1
ATOM 1407 N N . ARG B 1 30 ? -8.32 -19.719 -11.242 1 83.25 30 ARG B N 1
ATOM 1408 C CA . ARG B 1 30 ? -9.289 -20.203 -12.219 1 83.25 30 ARG B CA 1
ATOM 1409 C C . ARG B 1 30 ? -8.977 -21.641 -12.617 1 83.25 30 ARG B C 1
ATOM 1411 O O . ARG B 1 30 ? -9.891 -22.422 -12.891 1 83.25 30 ARG B O 1
ATOM 1418 N N . SER B 1 31 ? -7.688 -21.984 -12.742 1 79.31 31 SER B N 1
ATOM 1419 C CA . SER B 1 31 ? -7.301 -23.344 -13.109 1 79.31 31 SER B CA 1
ATOM 1420 C C . SER B 1 31 ? -7.664 -24.328 -12 1 79.31 31 SER B C 1
ATOM 1422 O O . SER B 1 31 ? -7.984 -25.484 -12.281 1 79.31 31 SER B O 1
ATOM 1424 N N . LYS B 1 32 ? -7.586 -23.906 -10.82 1 74.88 32 LYS B N 1
ATOM 1425 C CA . LYS B 1 32 ? -7.938 -24.781 -9.703 1 74.88 32 LYS B CA 1
ATOM 1426 C C . LYS B 1 32 ? -9.438 -25.047 -9.656 1 74.88 32 LYS B C 1
ATOM 1428 O O . LYS B 1 32 ? -9.875 -26.141 -9.305 1 74.88 32 LYS B O 1
ATOM 1433 N N . THR B 1 33 ? -10.195 -24.047 -10 1 67 33 THR B N 1
ATOM 1434 C CA . THR B 1 33 ? -11.648 -24.219 -10 1 67 33 THR B CA 1
ATOM 1435 C C . THR B 1 33 ? -12.086 -25.125 -11.141 1 67 33 THR B C 1
ATOM 1437 O O . THR B 1 33 ? -13.07 -25.875 -11.008 1 67 33 THR B O 1
ATOM 1440 N N . SER B 1 34 ? -11.328 -25.109 -12.227 1 61.56 34 SER B N 1
ATOM 1441 C CA . SER B 1 34 ? -11.688 -25.953 -13.367 1 61.56 34 SER B CA 1
ATOM 1442 C C . SER B 1 34 ? -11.32 -27.406 -13.109 1 61.56 34 SER B C 1
ATOM 1444 O O . SER B 1 34 ? -12 -28.312 -13.586 1 61.56 34 SER B O 1
ATOM 1446 N N . SER B 1 35 ? -10.227 -27.562 -12.43 1 55.19 35 SER B N 1
ATOM 1447 C CA . SER B 1 35 ? -9.805 -28.938 -12.219 1 55.19 35 SER B CA 1
ATOM 1448 C C . SER B 1 35 ? -10.734 -29.656 -11.242 1 55.19 35 SER B C 1
ATOM 1450 O O . SER B 1 35 ? -10.898 -30.875 -11.328 1 55.19 35 SER B O 1
ATOM 1452 N N . ASN B 1 36 ? -11.297 -28.844 -10.359 1 54.16 36 ASN B N 1
ATOM 1453 C CA . ASN B 1 36 ? -12.18 -29.547 -9.43 1 54.16 36 ASN B CA 1
ATOM 1454 C C . ASN B 1 36 ? -13.445 -30.016 -10.125 1 54.16 36 ASN B C 1
ATOM 1456 O O . ASN B 1 36 ? -14.164 -30.875 -9.594 1 54.16 36 ASN B O 1
ATOM 1460 N N . THR B 1 37 ? -13.656 -29.391 -11.289 1 50.06 37 THR B N 1
ATOM 1461 C CA . THR B 1 37 ? -14.859 -29.875 -11.945 1 50.06 37 THR B CA 1
ATOM 1462 C C . THR B 1 37 ? -14.562 -31.141 -12.742 1 50.06 37 THR B C 1
ATOM 1464 O O . THR B 1 37 ? -15.469 -31.906 -13.094 1 50.06 37 THR B O 1
ATOM 1467 N N . ARG B 1 38 ? -13.305 -31.359 -13.195 1 48.09 38 ARG B N 1
ATOM 1468 C CA . ARG B 1 38 ? -13.102 -32.5 -14.078 1 48.09 38 ARG B CA 1
ATOM 1469 C C . ARG B 1 38 ? -12.906 -33.781 -13.281 1 48.09 38 ARG B C 1
ATOM 1471 O O . ARG B 1 38 ? -12.711 -34.844 -13.852 1 48.09 38 ARG B O 1
ATOM 1478 N N . LYS B 1 39 ? -12.844 -33.625 -12.062 1 48.19 39 LYS B N 1
ATOM 1479 C CA . LYS B 1 39 ? -12.609 -34.938 -11.43 1 48.19 39 LYS B CA 1
ATOM 1480 C C . LYS B 1 39 ? -13.805 -35.875 -11.641 1 48.19 39 LYS B C 1
ATOM 1482 O O . LYS B 1 39 ? -13.969 -36.844 -10.906 1 48.19 39 LYS B O 1
ATOM 1487 N N . GLY B 1 40 ? -14.664 -35.469 -12.641 1 41.44 40 GLY B N 1
ATOM 1488 C CA . GLY B 1 40 ? -15.602 -36.594 -12.781 1 41.44 40 GLY B CA 1
ATOM 1489 C C . GLY B 1 40 ? -14.938 -37.875 -13.195 1 41.44 40 GLY B C 1
ATOM 1490 O O . GLY B 1 40 ? -13.711 -37.938 -13.305 1 41.44 40 GLY B O 1
ATOM 1491 N N . SER B 1 41 ? -15.75 -38.719 -14.133 1 41.19 41 SER B N 1
ATOM 1492 C CA . SER B 1 41 ? -15.852 -40.188 -14.32 1 41.19 41 SER B CA 1
ATOM 1493 C C . SER B 1 41 ? -14.625 -40.719 -15.039 1 41.19 41 SER B C 1
ATOM 1495 O O . SER B 1 41 ? -14.656 -41.844 -15.555 1 41.19 41 SER B O 1
ATOM 1497 N N . GLN B 1 42 ? -13.734 -39.906 -15.602 1 38.59 42 GLN B N 1
ATOM 1498 C CA . GLN B 1 42 ? -13.039 -40.719 -16.578 1 38.59 42 GLN B CA 1
ATOM 1499 C C . GLN B 1 42 ? -12.242 -41.844 -15.883 1 38.59 42 GLN B C 1
ATOM 1501 O O . GLN B 1 42 ? -11.609 -41.594 -14.859 1 38.59 42 GLN B O 1
ATOM 1506 N N . SER B 1 43 ? -12.656 -43.125 -16.203 1 39 43 SER B N 1
ATOM 1507 C CA . SER B 1 43 ? -12.008 -44.438 -15.953 1 39 43 SER B CA 1
ATOM 1508 C C . SER B 1 43 ? -10.508 -44.344 -16.188 1 39 43 SER B C 1
ATOM 1510 O O . SER B 1 43 ? -10.055 -43.75 -17.156 1 39 43 SER B O 1
ATOM 1512 N N . ARG B 1 44 ? -9.633 -44.469 -15.164 1 39.47 44 ARG B N 1
ATOM 1513 C CA . ARG B 1 44 ? -8.188 -44.5 -14.977 1 39.47 44 ARG B CA 1
ATOM 1514 C C . ARG B 1 44 ? -7.523 -45.406 -16.031 1 39.47 44 ARG B C 1
ATOM 1516 O O . ARG B 1 44 ? -7.461 -46.625 -15.867 1 39.47 44 ARG B O 1
ATOM 1523 N N . LEU B 1 45 ? -7.84 -45.281 -17.453 1 39.12 45 LEU B N 1
ATOM 1524 C CA . LEU B 1 45 ? -6.852 -46.156 -18.078 1 39.12 45 LEU B CA 1
ATOM 1525 C C . LEU B 1 45 ? -5.438 -45.75 -17.672 1 39.12 45 LEU B C 1
ATOM 1527 O O . LEU B 1 45 ? -5.086 -44.562 -17.703 1 39.12 45 LEU B O 1
ATOM 1531 N N . LYS B 1 46 ? -4.688 -46.594 -16.844 1 39.66 46 LYS B N 1
ATOM 1532 C CA . LYS B 1 46 ? -3.389 -46.688 -16.188 1 39.66 46 LYS B CA 1
ATOM 1533 C C . LYS B 1 46 ? -2.26 -46.312 -17.141 1 39.66 46 LYS B C 1
ATOM 1535 O O . LYS B 1 46 ? -1.154 -46.844 -17.047 1 39.66 46 LYS B O 1
ATOM 1540 N N . ASP B 1 47 ? -2.539 -45.969 -18.422 1 37.28 47 ASP B N 1
ATOM 1541 C CA . ASP B 1 47 ? -1.223 -46 -19.062 1 37.28 47 ASP B CA 1
ATOM 1542 C C . ASP B 1 47 ? -0.272 -45 -18.406 1 37.28 47 ASP B C 1
ATOM 1544 O O . ASP B 1 47 ? -0.711 -44 -17.828 1 37.28 47 ASP B O 1
ATOM 1548 N N . GLY B 1 48 ? 1.048 -45.344 -18.219 1 34.53 48 GLY B N 1
ATOM 1549 C CA . GLY B 1 48 ? 2.289 -45.031 -17.531 1 34.53 48 GLY B CA 1
ATOM 1550 C C . GLY B 1 48 ? 2.791 -43.625 -17.781 1 34.53 48 GLY B C 1
ATOM 1551 O O . GLY B 1 48 ? 3.881 -43.281 -17.328 1 34.53 48 GLY B O 1
ATOM 1552 N N . SER B 1 49 ? 2.518 -43.031 -18.969 1 37.78 49 SER B N 1
ATOM 1553 C CA . SER B 1 49 ? 3.541 -42 -19.203 1 37.78 49 SER B CA 1
ATOM 1554 C C . SER B 1 49 ? 3.346 -40.812 -18.297 1 37.78 49 SER B C 1
ATOM 1556 O O . SER B 1 49 ? 2.283 -40.188 -18.297 1 37.78 49 SER B O 1
ATOM 1558 N N . SER B 1 50 ? 3.854 -40.844 -17.062 1 36.62 50 SER B N 1
ATOM 1559 C CA . SER B 1 50 ? 4 -39.719 -16.156 1 36.62 50 SER B CA 1
ATOM 1560 C C . SER B 1 50 ? 4.566 -38.469 -16.875 1 36.62 50 SER B C 1
ATOM 1562 O O . SER B 1 50 ? 5.746 -38.469 -17.234 1 36.62 50 SER B O 1
ATOM 1564 N N . THR B 1 51 ? 3.916 -37.969 -17.969 1 35.81 51 THR B N 1
ATOM 1565 C CA . THR B 1 51 ? 4.449 -36.656 -18.359 1 35.81 51 THR B CA 1
ATOM 1566 C C . THR B 1 51 ? 4.543 -35.719 -17.156 1 35.81 51 THR B C 1
ATOM 1568 O O . THR B 1 51 ? 3.6 -35.625 -16.375 1 35.81 51 THR B O 1
ATOM 1571 N N . SER B 1 52 ? 5.758 -35.625 -16.656 1 35.03 52 SER B N 1
ATOM 1572 C CA . SER B 1 52 ? 6.207 -34.656 -15.664 1 35.03 52 SER B CA 1
ATOM 1573 C C . SER B 1 52 ? 5.516 -33.312 -15.852 1 35.03 52 SER B C 1
ATOM 1575 O O . SER B 1 52 ? 5.539 -32.719 -16.953 1 35.03 52 SER B O 1
ATOM 1577 N N . ASN B 1 53 ? 4.312 -33.125 -15.32 1 38.59 53 ASN B N 1
ATOM 1578 C CA . ASN B 1 53 ? 3.707 -31.797 -15.117 1 38.59 53 ASN B CA 1
ATOM 1579 C C . ASN B 1 53 ? 4.75 -30.75 -14.734 1 38.59 53 ASN B C 1
ATOM 1581 O O . ASN B 1 53 ? 4.711 -30.203 -13.641 1 38.59 53 ASN B O 1
ATOM 1585 N N . THR B 1 54 ? 6.051 -31.016 -15.18 1 37.25 54 THR B N 1
ATOM 1586 C CA . THR B 1 54 ? 7.105 -30.031 -14.906 1 37.25 54 THR B CA 1
ATOM 1587 C C . THR B 1 54 ? 6.734 -28.672 -15.477 1 37.25 54 THR B C 1
ATOM 1589 O O . THR B 1 54 ? 7.293 -27.656 -15.062 1 37.25 54 THR B O 1
ATOM 1592 N N . ASP B 1 55 ? 5.984 -28.672 -16.609 1 38.84 55 ASP B N 1
ATOM 1593 C CA . ASP B 1 55 ? 5.871 -27.391 -17.281 1 38.84 55 ASP B CA 1
ATOM 1594 C C . ASP B 1 55 ? 4.984 -26.438 -16.484 1 38.84 55 ASP B C 1
ATOM 1596 O O . ASP B 1 55 ? 4.895 -25.25 -16.797 1 38.84 55 ASP B O 1
ATOM 1600 N N . ALA B 1 56 ? 4.066 -26.984 -15.773 1 38.72 56 ALA B N 1
ATOM 1601 C CA . ALA B 1 56 ? 3.176 -26.094 -15.023 1 38.72 56 ALA B CA 1
ATOM 1602 C C . ALA B 1 56 ? 3.961 -25.234 -14.039 1 38.72 56 ALA B C 1
ATOM 1604 O O . ALA B 1 56 ? 3.518 -24.141 -13.672 1 38.72 56 ALA B O 1
ATOM 1605 N N . ASP B 1 57 ? 5.105 -25.703 -13.578 1 41.38 57 ASP B N 1
ATOM 1606 C CA . ASP B 1 57 ? 5.941 -24.953 -12.648 1 41.38 57 ASP B CA 1
ATOM 1607 C C . ASP B 1 57 ? 6.676 -23.812 -13.367 1 41.38 57 ASP B C 1
ATOM 1609 O O . ASP B 1 57 ? 7.227 -22.922 -12.727 1 41.38 57 ASP B O 1
ATOM 1613 N N . ARG B 1 58 ? 6.996 -24.016 -14.672 1 40.94 58 ARG B N 1
ATOM 1614 C CA . ARG B 1 58 ? 7.875 -23.109 -15.398 1 40.94 58 ARG B CA 1
ATOM 1615 C C . ARG B 1 58 ? 7.223 -21.734 -15.562 1 40.94 58 ARG B C 1
ATOM 1617 O O . ARG B 1 58 ? 7.914 -20.734 -15.789 1 40.94 58 ARG B O 1
ATOM 1624 N N . ASN B 1 59 ? 5.973 -21.766 -15.82 1 41.28 59 ASN B N 1
ATOM 1625 C CA . ASN B 1 59 ? 5.336 -20.484 -16.062 1 41.28 59 ASN B CA 1
ATOM 1626 C C . ASN B 1 59 ? 4.941 -19.781 -14.766 1 41.28 59 ASN B C 1
ATOM 1628 O O . ASN B 1 59 ? 4.02 -18.969 -14.75 1 41.28 59 ASN B O 1
ATOM 1632 N N . VAL B 1 60 ? 5.043 -20.578 -13.727 1 43.59 60 VAL B N 1
ATOM 1633 C CA . VAL B 1 60 ? 4.707 -19.812 -12.523 1 43.59 60 VAL B CA 1
ATOM 1634 C C . VAL B 1 60 ? 5.539 -18.531 -12.477 1 43.59 60 VAL B C 1
ATOM 1636 O O . VAL B 1 60 ? 6.746 -18.578 -12.234 1 43.59 60 VAL B O 1
ATOM 1639 N N . LYS B 1 61 ? 5.375 -17.656 -13.516 1 51.19 61 LYS B N 1
ATOM 1640 C CA . LYS B 1 61 ? 5.949 -16.328 -13.391 1 51.19 61 LYS B CA 1
ATOM 1641 C C . LYS B 1 61 ? 6.191 -15.961 -11.93 1 51.19 61 LYS B C 1
ATOM 1643 O O . LYS B 1 61 ? 5.281 -16.062 -11.102 1 51.19 61 LYS B O 1
ATOM 1648 N N . LYS B 1 62 ? 7.566 -15.875 -11.57 1 56.53 62 LYS B N 1
ATOM 1649 C CA . LYS B 1 62 ? 8.406 -15.75 -10.383 1 56.53 62 LYS B CA 1
ATOM 1650 C C . LYS B 1 62 ? 7.922 -14.625 -9.477 1 56.53 62 LYS B C 1
ATOM 1652 O O . LYS B 1 62 ? 7.754 -13.492 -9.922 1 56.53 62 LYS B O 1
ATOM 1657 N N . ARG B 1 63 ? 7.117 -15.031 -8.438 1 69.31 63 ARG B N 1
ATOM 1658 C CA . ARG B 1 63 ? 7.02 -14.203 -7.238 1 69.31 63 ARG B CA 1
ATOM 1659 C C . ARG B 1 63 ? 8.398 -13.789 -6.746 1 69.31 63 ARG B C 1
ATOM 1661 O O . ARG B 1 63 ? 9.312 -14.609 -6.672 1 69.31 63 ARG B O 1
ATOM 1668 N N . LEU B 1 64 ? 8.641 -12.492 -6.875 1 81.06 64 LEU B N 1
ATOM 1669 C CA . LEU B 1 64 ? 9.875 -11.992 -6.281 1 81.06 64 LEU B CA 1
ATOM 1670 C C . LEU B 1 64 ? 9.766 -11.93 -4.762 1 81.06 64 LEU B C 1
ATOM 1672 O O . LEU B 1 64 ? 8.727 -11.523 -4.227 1 81.06 64 LEU B O 1
ATOM 1676 N N . HIS B 1 65 ? 10.789 -12.516 -4.152 1 87.56 65 HIS B N 1
ATOM 1677 C CA . HIS B 1 65 ? 10.875 -12.555 -2.697 1 87.56 65 HIS B CA 1
ATOM 1678 C C . HIS B 1 65 ? 12.086 -11.773 -2.199 1 87.56 65 HIS B C 1
ATOM 1680 O O . HIS B 1 65 ? 13.227 -12.195 -2.395 1 87.56 65 HIS B O 1
ATOM 1686 N N . PHE B 1 66 ? 11.781 -10.641 -1.511 1 90.88 66 PHE B N 1
ATOM 1687 C CA . PHE B 1 66 ? 12.859 -9.836 -0.941 1 90.88 66 PHE B CA 1
ATOM 1688 C C . PHE B 1 66 ? 13.008 -10.117 0.55 1 90.88 66 PHE B C 1
ATOM 1690 O O . PHE B 1 66 ? 12.297 -9.531 1.37 1 90.88 66 PHE B O 1
ATOM 1697 N N . ASP B 1 67 ? 13.938 -11.062 0.873 1 90.69 67 ASP B N 1
ATOM 1698 C CA . ASP B 1 67 ? 14.203 -11.414 2.266 1 90.69 67 ASP B CA 1
ATOM 1699 C C . ASP B 1 67 ? 15.578 -10.93 2.705 1 90.69 67 ASP B C 1
ATOM 1701 O O . ASP B 1 67 ? 16.234 -10.172 1.988 1 90.69 67 ASP B O 1
ATOM 1705 N N . TYR B 1 68 ? 15.945 -11.312 3.887 1 91.44 68 TYR B N 1
ATOM 1706 C CA . TYR B 1 68 ? 17.188 -10.828 4.484 1 91.44 68 TYR B CA 1
ATOM 1707 C C . TYR B 1 68 ? 18.391 -11.18 3.621 1 91.44 68 TYR B C 1
ATOM 1709 O O . TYR B 1 68 ? 19.359 -10.422 3.555 1 91.44 68 TYR B O 1
ATOM 1717 N N . SER B 1 69 ? 18.375 -12.305 2.918 1 89.25 69 SER B N 1
ATOM 1718 C CA . SER B 1 69 ? 19.5 -12.727 2.076 1 89.25 69 SER B CA 1
ATOM 1719 C C . SER B 1 69 ? 19.672 -11.789 0.891 1 89.25 69 SER B C 1
ATOM 1721 O O . SER B 1 69 ? 20.781 -11.664 0.355 1 89.25 69 SER B O 1
ATOM 1723 N N . MET B 1 70 ? 18.703 -11.039 0.489 1 88 70 MET B N 1
ATOM 1724 C CA . MET B 1 70 ? 18.75 -10.07 -0.606 1 88 70 MET B CA 1
ATOM 1725 C C . MET B 1 70 ? 18.891 -8.648 -0.074 1 88 70 MET B C 1
ATOM 1727 O O . MET B 1 70 ? 18.719 -7.684 -0.818 1 88 70 MET B O 1
ATOM 1731 N N . GLY B 1 71 ? 19.094 -8.539 1.283 1 91.81 71 GLY B N 1
ATOM 1732 C CA . GLY B 1 71 ? 19.188 -7.227 1.908 1 91.81 71 GLY B CA 1
ATOM 1733 C C . GLY B 1 71 ? 17.875 -6.746 2.482 1 91.81 71 GLY B C 1
ATOM 1734 O O . GLY B 1 71 ? 17.719 -5.559 2.773 1 91.81 71 GLY B O 1
ATOM 1735 N N . GLY B 1 72 ? 16.938 -7.617 2.588 1 93.75 72 GLY B N 1
ATOM 1736 C CA . GLY B 1 72 ? 15.625 -7.262 3.098 1 93.75 72 GLY B CA 1
ATOM 1737 C C . GLY B 1 72 ? 15.641 -6.855 4.559 1 93.75 72 GLY B C 1
ATOM 1738 O O . GLY B 1 72 ? 16.719 -6.699 5.152 1 93.75 72 GLY B O 1
ATOM 1739 N N . HIS B 1 73 ? 14.531 -6.578 5.098 1 97.06 73 HIS B N 1
ATOM 1740 C CA . HIS B 1 73 ? 14.352 -6.074 6.453 1 97.06 73 HIS B CA 1
ATOM 1741 C C . HIS B 1 73 ? 14.656 -7.156 7.484 1 97.06 73 HIS B C 1
ATOM 1743 O O . HIS B 1 73 ? 14.461 -8.344 7.223 1 97.06 73 HIS B O 1
ATOM 1749 N N . THR B 1 74 ? 15.148 -6.766 8.625 1 97 74 THR B N 1
ATOM 1750 C CA . THR B 1 74 ? 15.461 -7.688 9.719 1 97 74 THR B CA 1
ATOM 1751 C C . THR B 1 74 ? 14.305 -7.746 10.711 1 97 74 THR B C 1
ATOM 1753 O O . THR B 1 74 ? 14.336 -8.547 11.656 1 97 74 THR B O 1
ATOM 1756 N N . SER B 1 75 ? 13.367 -6.914 10.609 1 97.25 75 SER B N 1
ATOM 1757 C CA . SER B 1 75 ? 12.125 -6.879 11.375 1 97.25 75 SER B CA 1
ATOM 1758 C C . SER B 1 75 ? 10.922 -6.676 10.461 1 97.25 75 SER B C 1
ATOM 1760 O O . SER B 1 75 ? 11.062 -6.617 9.242 1 97.25 75 SER B O 1
ATOM 1762 N N . ALA B 1 76 ? 9.703 -6.574 10.961 1 94 76 ALA B N 1
ATOM 1763 C CA . ALA B 1 76 ? 8.461 -6.492 10.195 1 94 76 ALA B CA 1
ATOM 1764 C C . ALA B 1 76 ? 8.453 -5.258 9.297 1 94 76 ALA B C 1
ATOM 1766 O O . ALA B 1 76 ? 8.875 -4.176 9.711 1 94 76 ALA B O 1
ATOM 1767 N N . VAL B 1 77 ? 8.016 -5.445 8.055 1 95.44 77 VAL B N 1
ATOM 1768 C CA . VAL B 1 77 ? 7.75 -4.336 7.145 1 95.44 77 VAL B CA 1
ATOM 1769 C C . VAL B 1 77 ? 6.438 -3.658 7.527 1 95.44 77 VAL B C 1
ATOM 1771 O O . VAL B 1 77 ? 5.418 -4.324 7.715 1 95.44 77 VAL B O 1
ATOM 1774 N N . SER B 1 78 ? 6.453 -2.346 7.703 1 93 78 SER B N 1
ATOM 1775 C CA . SER B 1 78 ? 5.273 -1.628 8.18 1 93 78 SER B CA 1
ATOM 1776 C C . SER B 1 78 ? 4.574 -0.896 7.039 1 93 78 SER B C 1
ATOM 1778 O O . SER B 1 78 ? 3.412 -0.504 7.168 1 93 78 SER B O 1
ATOM 1780 N N . SER B 1 79 ? 5.293 -0.68 5.949 1 93.25 79 SER B N 1
ATOM 1781 C CA . SER B 1 79 ? 4.711 0.087 4.855 1 93.25 79 SER B CA 1
ATOM 1782 C C . SER B 1 79 ? 5.406 -0.225 3.531 1 93.25 79 SER B C 1
ATOM 1784 O O . SER B 1 79 ? 6.621 -0.426 3.494 1 93.25 79 SER B O 1
ATOM 1786 N N . LEU B 1 80 ? 4.598 -0.21 2.449 1 93.75 80 LEU B N 1
ATOM 1787 C CA . LEU B 1 80 ? 5.027 -0.448 1.075 1 93.75 80 LEU B CA 1
ATOM 1788 C C . LEU B 1 80 ? 4.438 0.594 0.132 1 93.75 80 LEU B C 1
ATOM 1790 O O . LEU B 1 80 ? 3.273 0.978 0.275 1 93.75 80 LEU B O 1
ATOM 1794 N N . ALA B 1 81 ? 5.254 1.033 -0.807 1 92 81 ALA B N 1
ATOM 1795 C CA . ALA B 1 81 ? 4.738 1.94 -1.83 1 92 81 ALA B CA 1
ATOM 1796 C C . ALA B 1 81 ? 5.555 1.835 -3.115 1 92 81 ALA B C 1
ATOM 1798 O O . ALA B 1 81 ? 6.785 1.836 -3.08 1 92 81 ALA B O 1
ATOM 1799 N N . PHE B 1 82 ? 4.875 1.735 -4.254 1 90.94 82 PHE B N 1
ATOM 1800 C CA . PHE B 1 82 ? 5.566 1.872 -5.531 1 90.94 82 PHE B CA 1
ATOM 1801 C C . PHE B 1 82 ? 5.879 3.336 -5.824 1 90.94 82 PHE B C 1
ATOM 1803 O O . PHE B 1 82 ? 5.117 4.227 -5.449 1 90.94 82 PHE B O 1
ATOM 1810 N N . SER B 1 83 ? 6.941 3.502 -6.473 1 92.31 83 SER B N 1
ATOM 1811 C CA . SER B 1 83 ? 7.32 4.863 -6.832 1 92.31 83 SER B CA 1
ATOM 1812 C C . SER B 1 83 ? 6.348 5.461 -7.844 1 92.31 83 SER B C 1
ATOM 1814 O O . SER B 1 83 ? 5.895 4.766 -8.758 1 92.31 83 SER B O 1
ATOM 1816 N N . LEU B 1 84 ? 6.043 6.703 -7.586 1 88.94 84 LEU B N 1
ATOM 1817 C CA . LEU B 1 84 ? 5.203 7.445 -8.523 1 88.94 84 LEU B CA 1
ATOM 1818 C C . LEU B 1 84 ? 6.039 8.422 -9.344 1 88.94 84 LEU B C 1
ATOM 1820 O O . LEU B 1 84 ? 5.559 8.961 -10.344 1 88.94 84 LEU B O 1
ATOM 1824 N N . PHE B 1 85 ? 7.285 8.562 -8.969 1 89.62 85 PHE B N 1
ATOM 1825 C CA . PHE B 1 85 ? 8.195 9.484 -9.648 1 89.62 85 PHE B CA 1
ATOM 1826 C C . PHE B 1 85 ? 8.961 8.773 -10.758 1 89.62 85 PHE B C 1
ATOM 1828 O O . PHE B 1 85 ? 9.07 7.547 -10.75 1 89.62 85 PHE B O 1
ATOM 1835 N N . GLY B 1 86 ? 9.508 9.562 -11.656 1 90.38 86 GLY B N 1
ATOM 1836 C CA . GLY B 1 86 ? 10.188 8.914 -12.766 1 90.38 86 GLY B CA 1
ATOM 1837 C C . GLY B 1 86 ? 9.312 7.922 -13.508 1 90.38 86 GLY B C 1
ATOM 1838 O O . GLY B 1 86 ? 8.156 8.219 -13.812 1 90.38 86 GLY B O 1
ATOM 1839 N N . GLU B 1 87 ? 9.969 6.781 -13.844 1 87.88 87 GLU B N 1
ATOM 1840 C CA . GLU B 1 87 ? 9.148 5.699 -14.383 1 87.88 87 GLU B CA 1
ATOM 1841 C C . GLU B 1 87 ? 8.258 5.086 -13.305 1 87.88 87 GLU B C 1
ATOM 1843 O O . GLU B 1 87 ? 8.758 4.453 -12.367 1 87.88 87 GLU B O 1
ATOM 1848 N N . ARG B 1 88 ? 6.93 5.277 -13.438 1 85.06 88 ARG B N 1
ATOM 1849 C CA . ARG B 1 88 ? 5.988 4.82 -12.414 1 85.06 88 ARG B CA 1
ATOM 1850 C C . ARG B 1 88 ? 6.137 3.326 -12.164 1 85.06 88 ARG B C 1
ATOM 1852 O O . ARG B 1 88 ? 6.188 2.531 -13.102 1 85.06 88 ARG B O 1
ATOM 1859 N N . GLY B 1 89 ? 6.348 3.033 -10.945 1 87.56 89 GLY B N 1
ATOM 1860 C CA . GLY B 1 89 ? 6.406 1.636 -10.547 1 87.56 89 GLY B CA 1
ATOM 1861 C C . GLY B 1 89 ? 7.793 1.036 -10.68 1 87.56 89 GLY B C 1
ATOM 1862 O O . GLY B 1 89 ? 7.988 -0.155 -10.422 1 87.56 89 GLY B O 1
ATOM 1863 N N . LYS B 1 90 ? 8.703 1.823 -11.031 1 87.62 90 LYS B N 1
ATOM 1864 C CA . LYS B 1 90 ? 10.062 1.316 -11.195 1 87.62 90 LYS B CA 1
ATOM 1865 C C . LYS B 1 90 ? 10.617 0.794 -9.875 1 87.62 90 LYS B C 1
ATOM 1867 O O . LYS B 1 90 ? 11.258 -0.259 -9.836 1 87.62 90 LYS B O 1
ATOM 1872 N N . PHE B 1 91 ? 10.398 1.609 -8.852 1 91.88 91 PHE B N 1
ATOM 1873 C CA . PHE B 1 91 ? 10.922 1.241 -7.539 1 91.88 91 PHE B CA 1
ATOM 1874 C C . PHE B 1 91 ? 9.797 0.779 -6.621 1 91.88 91 PHE B C 1
ATOM 1876 O O . PHE B 1 91 ? 8.664 1.255 -6.73 1 91.88 91 PHE B O 1
ATOM 1883 N N . LEU B 1 92 ? 10.086 -0.151 -5.785 1 93.25 92 LEU B N 1
ATOM 1884 C CA . LEU B 1 92 ? 9.305 -0.48 -4.602 1 93.25 92 LEU B CA 1
ATOM 1885 C C . LEU B 1 92 ? 10 0.016 -3.336 1 93.25 92 LEU B C 1
ATOM 1887 O O . LEU B 1 92 ? 11.164 -0.305 -3.096 1 93.25 92 LEU B O 1
ATOM 1891 N N . ILE B 1 93 ? 9.305 0.854 -2.535 1 96.44 93 ILE B N 1
ATOM 1892 C CA . ILE B 1 93 ? 9.875 1.396 -1.31 1 96.44 93 ILE B CA 1
ATOM 1893 C C . ILE B 1 93 ? 9.211 0.747 -0.097 1 96.44 93 ILE B C 1
ATOM 1895 O O . ILE B 1 93 ? 7.988 0.634 -0.04 1 96.44 93 ILE B O 1
ATOM 1899 N N . SER B 1 94 ? 10.031 0.274 0.811 1 96.94 94 SER B N 1
ATOM 1900 C CA . SER B 1 94 ? 9.516 -0.365 2.018 1 96.94 94 SER B CA 1
ATOM 1901 C C . SER B 1 94 ? 10.109 0.27 3.273 1 96.94 94 SER B C 1
ATOM 1903 O O . SER B 1 94 ? 11.273 0.663 3.287 1 96.94 94 SER B O 1
ATOM 1905 N N . GLY B 1 95 ? 9.32 0.476 4.227 1 97.75 95 GLY B N 1
ATOM 1906 C CA . GLY B 1 95 ? 9.719 0.89 5.562 1 97.75 95 GLY B CA 1
ATOM 1907 C C . GLY B 1 95 ? 9.461 -0.168 6.617 1 97.75 95 GLY B C 1
ATOM 1908 O O . GLY B 1 95 ? 8.438 -0.859 6.574 1 97.75 95 GLY B O 1
ATOM 1909 N N . GLY B 1 96 ? 10.383 -0.256 7.578 1 97.5 96 GLY B N 1
ATOM 1910 C CA . GLY B 1 96 ? 10.258 -1.358 8.516 1 97.5 96 GLY B CA 1
ATOM 1911 C C . GLY B 1 96 ? 10.438 -0.936 9.961 1 97.5 96 GLY B C 1
ATOM 1912 O O . GLY B 1 96 ? 10.812 0.206 10.234 1 97.5 96 GLY B O 1
ATOM 1913 N N . ASN B 1 97 ? 10.125 -1.912 10.82 1 97.31 97 ASN B N 1
ATOM 1914 C CA . ASN B 1 97 ? 10.352 -1.76 12.25 1 97.31 97 ASN B CA 1
ATOM 1915 C C . ASN B 1 97 ? 11.836 -1.761 12.594 1 97.31 97 ASN B C 1
ATOM 1917 O O . ASN B 1 97 ? 12.227 -1.439 13.719 1 97.31 97 ASN B O 1
ATOM 1921 N N . ASP B 1 98 ? 12.695 -2.094 11.688 1 97.81 98 ASP B N 1
ATOM 1922 C CA . ASP B 1 98 ? 14.141 -2.074 11.875 1 97.81 98 ASP B CA 1
ATOM 1923 C C . ASP B 1 98 ? 14.703 -0.672 11.648 1 97.81 98 ASP B C 1
ATOM 1925 O O . ASP B 1 98 ? 15.922 -0.487 11.602 1 97.81 98 ASP B O 1
ATOM 1929 N N . LYS B 1 99 ? 13.859 0.321 11.406 1 98.25 99 LYS B N 1
ATOM 1930 C CA . LYS B 1 99 ? 14.211 1.732 11.273 1 98.25 99 LYS B CA 1
ATOM 1931 C C . LYS B 1 99 ? 14.898 2.006 9.938 1 98.25 99 LYS B C 1
ATOM 1933 O O . LYS B 1 99 ? 15.719 2.92 9.836 1 98.25 99 LYS B O 1
ATOM 1938 N N . LEU B 1 100 ? 14.523 1.17 8.977 1 98.12 100 LEU B N 1
ATOM 1939 C CA . LEU B 1 100 ? 15.109 1.336 7.648 1 98.12 100 LEU B CA 1
ATOM 1940 C C . LEU B 1 100 ? 14.023 1.567 6.602 1 98.12 100 LEU B C 1
ATOM 1942 O O . LEU B 1 100 ? 12.953 0.965 6.668 1 98.12 100 LEU B O 1
ATOM 1946 N N . VAL B 1 101 ? 14.328 2.428 5.688 1 98.31 101 VAL B N 1
ATOM 1947 C CA . VAL B 1 101 ? 13.609 2.561 4.426 1 98.31 101 VAL B CA 1
ATOM 1948 C C . VAL B 1 101 ? 14.453 1.991 3.287 1 98.31 101 VAL B C 1
ATOM 1950 O O . VAL B 1 101 ? 15.617 2.375 3.113 1 98.31 101 VAL B O 1
ATOM 1953 N N . LYS B 1 102 ? 13.859 1.076 2.561 1 97.38 102 LYS B N 1
ATOM 1954 C CA . LYS B 1 102 ? 14.602 0.417 1.487 1 97.38 102 LYS B CA 1
ATOM 1955 C C . LYS B 1 102 ? 13.953 0.673 0.132 1 97.38 102 LYS B C 1
ATOM 1957 O O . LYS B 1 102 ? 12.727 0.632 0.008 1 97.38 102 LYS B O 1
ATOM 1962 N N . VAL B 1 103 ? 14.789 0.972 -0.824 1 96.5 103 VAL B N 1
ATOM 1963 C CA . VAL B 1 103 ? 14.352 1.212 -2.197 1 96.5 103 VAL B CA 1
ATOM 1964 C C . VAL B 1 103 ? 14.812 0.063 -3.092 1 96.5 103 VAL B C 1
ATOM 1966 O O . VAL B 1 103 ? 16.016 -0.173 -3.244 1 96.5 103 VAL B O 1
ATOM 1969 N N . TRP B 1 104 ? 13.828 -0.563 -3.697 1 93.81 104 TRP B N 1
ATOM 1970 C CA . TRP B 1 104 ? 14.109 -1.755 -4.492 1 93.81 104 TRP B CA 1
ATOM 1971 C C . TRP B 1 104 ? 13.906 -1.476 -5.98 1 93.81 104 TRP B C 1
ATOM 1973 O O . TRP B 1 104 ? 12.844 -1.011 -6.391 1 93.81 104 TRP B O 1
ATOM 1983 N N . ASN B 1 105 ? 14.906 -1.77 -6.789 1 89.5 105 ASN B N 1
ATOM 1984 C CA . ASN B 1 105 ? 14.758 -1.769 -8.242 1 89.5 105 ASN B CA 1
ATOM 1985 C C . ASN B 1 105 ? 14.25 -3.115 -8.75 1 89.5 105 ASN B C 1
ATOM 1987 O O . ASN B 1 105 ? 14.984 -3.84 -9.43 1 89.5 105 ASN B O 1
ATOM 1991 N N . TRP B 1 106 ? 13.008 -3.443 -8.461 1 83 106 TRP B N 1
ATOM 1992 C CA . TRP B 1 106 ? 12.43 -4.766 -8.656 1 83 106 TRP B CA 1
ATOM 1993 C C . TRP B 1 106 ? 12.18 -5.039 -10.133 1 83 106 TRP B C 1
ATOM 1995 O O . TRP B 1 106 ? 12.18 -6.191 -10.57 1 83 106 TRP B O 1
ATOM 2005 N N . SER B 1 107 ? 11.867 -4.02 -10.938 1 74.19 107 SER B N 1
ATOM 2006 C CA . SER B 1 107 ? 11.5 -4.168 -12.344 1 74.19 107 SER B CA 1
ATOM 2007 C C . SER B 1 107 ? 12.641 -4.754 -13.156 1 74.19 107 SER B C 1
ATOM 2009 O O . SER B 1 107 ? 12.414 -5.531 -14.094 1 74.19 107 SER B O 1
ATOM 2011 N N . SER B 1 108 ? 13.781 -4.391 -12.789 1 66.56 108 SER B N 1
ATOM 2012 C CA . SER B 1 108 ? 14.945 -4.914 -13.5 1 66.56 108 SER B CA 1
ATOM 2013 C C . SER B 1 108 ? 15.125 -6.406 -13.242 1 66.56 108 SER B C 1
ATOM 2015 O O . SER B 1 108 ? 15.688 -7.121 -14.07 1 66.56 108 SER B O 1
ATOM 2017 N N . TYR B 1 109 ? 14.656 -6.805 -12.164 1 63.41 109 TYR B N 1
ATOM 2018 C CA . TYR B 1 109 ? 14.82 -8.195 -11.766 1 63.41 109 TYR B CA 1
ATOM 2019 C C . TYR B 1 109 ? 13.883 -9.102 -12.547 1 63.41 109 TYR B C 1
ATOM 2021 O O . TYR B 1 109 ? 14.258 -10.219 -12.93 1 63.41 109 TYR B O 1
ATOM 2029 N N . ILE B 1 110 ? 12.648 -8.656 -12.672 1 63.44 110 ILE B N 1
ATOM 2030 C CA . ILE B 1 110 ? 11.672 -9.438 -13.422 1 63.44 110 ILE B CA 1
ATOM 2031 C C . ILE B 1 110 ? 12.102 -9.555 -14.883 1 63.44 110 ILE B C 1
ATOM 2033 O O . ILE B 1 110 ? 11.938 -10.602 -15.508 1 63.44 110 ILE B O 1
ATOM 2037 N N . ASP B 1 111 ? 12.531 -8.422 -15.328 1 60.09 111 ASP B N 1
ATOM 2038 C CA . ASP B 1 111 ? 12.914 -8.406 -16.734 1 60.09 111 ASP B CA 1
ATOM 2039 C C . ASP B 1 111 ? 14.172 -9.242 -16.984 1 60.09 111 ASP B C 1
ATOM 2041 O O . ASP B 1 111 ? 14.32 -9.852 -18.047 1 60.09 111 ASP B O 1
ATOM 2045 N N . ALA B 1 112 ? 15.188 -8.977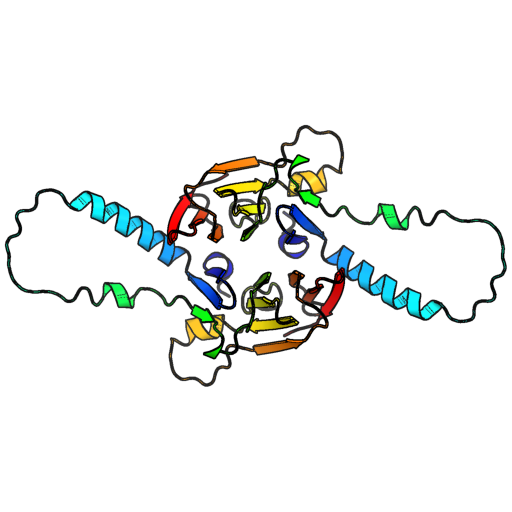 -16.031 1 54 112 ALA B N 1
ATOM 2046 C CA . ALA B 1 112 ? 16.453 -9.648 -16.281 1 54 112 ALA B CA 1
ATOM 2047 C C . ALA B 1 112 ? 16.312 -11.156 -16.156 1 54 112 ALA B C 1
ATOM 2049 O O . ALA B 1 112 ? 17.141 -11.914 -16.672 1 54 112 ALA B O 1
ATOM 2050 N N . GLY B 1 113 ? 15.172 -11.703 -16.031 1 49.22 113 GLY B N 1
ATOM 2051 C CA . GLY B 1 113 ? 15.227 -13.117 -15.695 1 49.22 113 GLY B CA 1
ATOM 2052 C C . GLY B 1 113 ? 16.094 -13.422 -14.492 1 49.22 113 GLY B C 1
ATOM 2053 O O . GLY B 1 113 ? 16.812 -12.547 -14.008 1 49.22 113 GLY B O 1
ATOM 2054 N N . SER B 1 114 ? 15.781 -14.531 -13.547 1 47.66 114 SER B N 1
ATOM 2055 C CA . SER B 1 114 ? 16.562 -14.898 -12.367 1 47.66 114 SER B CA 1
ATOM 2056 C C . SER B 1 114 ? 18.047 -14.633 -12.602 1 47.66 114 SER B C 1
ATOM 2058 O O . SER B 1 114 ? 18.891 -15.039 -11.789 1 47.66 114 SER B O 1
ATOM 2060 N N . SER B 1 115 ? 18.328 -14.5 -13.898 1 42.06 115 SER B N 1
ATOM 2061 C CA . SER B 1 115 ? 19.766 -14.719 -14.078 1 42.06 115 SER B CA 1
ATOM 2062 C C . SER B 1 115 ? 20.578 -13.789 -13.188 1 42.06 115 SER B C 1
ATOM 2064 O O . SER B 1 115 ? 20.062 -12.797 -12.672 1 42.06 115 SER B O 1
ATOM 2066 N N . ASP B 1 116 ? 21.984 -13.945 -13.406 1 42.5 116 ASP B N 1
ATOM 2067 C CA . ASP B 1 116 ? 23.281 -13.727 -12.789 1 42.5 116 ASP B CA 1
ATOM 2068 C C . ASP B 1 116 ? 23.531 -12.242 -12.523 1 42.5 116 ASP B C 1
ATOM 2070 O O . ASP B 1 116 ? 24.641 -11.844 -12.18 1 42.5 116 ASP B O 1
ATOM 2074 N N . SER B 1 117 ? 22.844 -11.336 -13.344 1 45.78 117 SER B N 1
ATOM 2075 C CA . SER B 1 117 ? 23.625 -10.102 -13.305 1 45.78 117 SER B CA 1
ATOM 2076 C C . SER B 1 117 ? 23.531 -9.445 -11.93 1 45.78 117 SER B C 1
ATOM 2078 O O . SER B 1 117 ? 22.562 -9.648 -11.195 1 45.78 117 SER B O 1
ATOM 2080 N N . ASN B 1 118 ? 24.672 -8.922 -11.391 1 48.31 118 ASN B N 1
ATOM 2081 C CA . ASN B 1 118 ? 25.094 -8.055 -10.297 1 48.31 118 ASN B CA 1
ATOM 2082 C C . ASN B 1 118 ? 24.078 -6.961 -10.008 1 48.31 118 ASN B C 1
ATOM 2084 O O . ASN B 1 118 ? 24.406 -5.922 -9.445 1 48.31 118 ASN B O 1
ATOM 2088 N N . ASN B 1 119 ? 22.922 -7.059 -10.672 1 56.22 119 ASN B N 1
ATOM 2089 C CA . ASN B 1 119 ? 22.047 -5.891 -10.555 1 56.22 119 ASN B CA 1
ATOM 2090 C C . ASN B 1 119 ? 21.406 -5.812 -9.172 1 56.22 119 ASN B C 1
ATOM 2092 O O . ASN B 1 119 ? 20.719 -6.742 -8.75 1 56.22 119 ASN B O 1
ATOM 2096 N N . ASP B 1 120 ? 22.047 -5.031 -8.281 1 75.25 120 ASP B N 1
ATOM 2097 C CA . ASP B 1 120 ? 21.672 -4.793 -6.895 1 75.25 120 ASP B CA 1
ATOM 2098 C C . ASP B 1 120 ? 20.203 -4.387 -6.793 1 75.25 120 ASP B C 1
ATOM 2100 O O . ASP B 1 120 ? 19.812 -3.312 -7.254 1 75.25 120 ASP B O 1
ATOM 2104 N N . ILE B 1 121 ? 19.391 -5.355 -6.543 1 85.44 121 ILE B N 1
ATOM 2105 C CA . ILE B 1 121 ? 17.953 -5.148 -6.383 1 85.44 121 ILE B CA 1
ATOM 2106 C C . ILE B 1 121 ? 17.703 -4.09 -5.309 1 85.44 121 ILE B C 1
ATOM 2108 O O . ILE B 1 121 ? 16.781 -3.283 -5.43 1 85.44 121 ILE B O 1
ATOM 2112 N N . LEU B 1 122 ? 18.547 -4.125 -4.344 1 92.31 122 LEU B N 1
ATOM 2113 C CA . LEU B 1 122 ? 18.453 -3.076 -3.332 1 92.31 122 LEU B CA 1
ATOM 2114 C C . LEU B 1 122 ? 19.156 -1.81 -3.795 1 92.31 122 LEU B C 1
ATOM 2116 O O . LEU B 1 122 ? 20.391 -1.759 -3.816 1 92.31 122 LEU B O 1
ATOM 2120 N N . HIS B 1 123 ? 18.469 -0.862 -4.168 1 92.94 123 HIS B N 1
ATOM 2121 C CA . HIS B 1 123 ? 18.969 0.373 -4.766 1 92.94 123 HIS B CA 1
ATOM 2122 C C . HIS B 1 123 ? 19.438 1.347 -3.697 1 92.94 123 HIS B C 1
ATOM 2124 O O . HIS B 1 123 ? 20.469 2.006 -3.867 1 92.94 123 HIS B O 1
ATOM 2130 N N . LEU B 1 124 ? 18.703 1.535 -2.602 1 95.62 124 LEU B N 1
ATOM 2131 C CA . LEU B 1 124 ? 19.031 2.432 -1.501 1 95.62 124 LEU B CA 1
ATOM 2132 C C . LEU B 1 124 ? 18.594 1.842 -0.164 1 95.62 124 LEU B C 1
ATOM 2134 O O . LEU B 1 124 ? 17.609 1.11 -0.097 1 95.62 124 LEU B O 1
ATOM 2138 N N . ASN B 1 125 ? 19.359 2.152 0.824 1 96.12 125 ASN B N 1
ATOM 2139 C CA . ASN B 1 125 ? 19.094 1.836 2.223 1 96.12 125 ASN B CA 1
ATOM 2140 C C . ASN B 1 125 ? 19.203 3.072 3.109 1 96.12 125 ASN B C 1
ATOM 2142 O O . ASN B 1 125 ? 20.312 3.592 3.314 1 96.12 125 ASN B O 1
ATOM 2146 N N . ILE B 1 126 ? 18.094 3.549 3.656 1 97.44 126 ILE B N 1
ATOM 2147 C CA . ILE B 1 126 ? 18.047 4.797 4.41 1 97.44 126 ILE B CA 1
ATOM 2148 C C . ILE B 1 126 ? 17.703 4.512 5.867 1 97.44 126 ILE B C 1
ATOM 2150 O O . ILE B 1 126 ? 16.641 3.949 6.16 1 97.44 126 ILE B O 1
ATOM 2154 N N . GLY B 1 127 ? 18.531 4.941 6.777 1 97.31 127 GLY B N 1
ATOM 2155 C CA . GLY B 1 127 ? 18.234 4.824 8.195 1 97.31 127 GLY B CA 1
ATOM 2156 C C . GLY B 1 127 ? 17.422 5.98 8.734 1 97.31 127 GLY B C 1
ATOM 2157 O O . GLY B 1 127 ? 17.641 7.137 8.367 1 97.31 127 GLY B O 1
ATOM 2158 N N . VAL B 1 128 ? 16.391 5.711 9.555 1 97.12 128 VAL B N 1
ATOM 2159 C CA . VAL B 1 128 ? 15.602 6.73 10.242 1 97.12 128 VAL B CA 1
ATOM 2160 C C . VAL B 1 128 ? 15.656 6.492 11.75 1 97.12 128 VAL B C 1
ATOM 2162 O O . VAL B 1 128 ? 16 5.402 12.203 1 97.12 128 VAL B O 1
ATOM 2165 N N . PRO B 1 129 ? 15.414 7.5 12.5 1 96.62 129 PRO B N 1
ATOM 2166 C CA . PRO B 1 129 ? 15.68 7.414 13.938 1 96.62 129 PRO B CA 1
ATOM 2167 C C . PRO B 1 129 ? 14.766 6.422 14.656 1 96.62 129 PRO B C 1
ATOM 2169 O O . PRO B 1 129 ? 15.156 5.844 15.672 1 96.62 129 PRO B O 1
ATOM 2172 N N . GLN B 1 130 ? 13.547 6.246 14.234 1 98.25 130 GLN B N 1
ATOM 2173 C CA . GLN B 1 130 ? 12.57 5.336 14.836 1 98.25 130 GLN B CA 1
ATOM 2174 C C . GLN B 1 130 ? 11.953 4.422 13.781 1 98.25 130 GLN B C 1
ATOM 2176 O O . GLN B 1 130 ? 12.18 4.609 12.586 1 98.25 130 GLN B O 1
ATOM 2181 N N . LYS B 1 131 ? 11.211 3.42 14.297 1 97.75 131 LYS B N 1
ATOM 2182 C CA . LYS B 1 131 ? 10.508 2.533 13.383 1 97.75 131 LYS B CA 1
ATOM 2183 C C . LYS B 1 131 ? 9.68 3.328 12.375 1 97.75 131 LYS B C 1
ATOM 2185 O O . LYS B 1 131 ? 9.062 4.332 12.727 1 97.75 131 LYS B O 1
ATOM 2190 N N . VAL B 1 132 ? 9.656 2.832 11.156 1 97.06 132 VAL B N 1
ATOM 2191 C CA . VAL B 1 132 ? 8.836 3.494 10.148 1 97.06 132 VAL B CA 1
ATOM 2192 C C . VAL B 1 132 ? 7.359 3.211 10.406 1 97.06 132 VAL B C 1
ATOM 2194 O O . VAL B 1 132 ? 6.965 2.059 10.602 1 97.06 132 VAL B O 1
ATOM 2197 N N . ASN B 1 133 ? 6.57 4.207 10.523 1 93.25 133 ASN B N 1
ATOM 2198 C CA . ASN B 1 133 ? 5.125 4.047 10.641 1 93.25 133 ASN B CA 1
ATOM 2199 C C . ASN B 1 133 ? 4.457 3.951 9.273 1 93.25 133 ASN B C 1
ATOM 2201 O O . ASN B 1 133 ? 3.781 2.965 8.969 1 93.25 133 ASN B O 1
ATOM 2205 N N . TRP B 1 134 ? 4.75 4.934 8.438 1 91.75 134 TRP B N 1
ATOM 2206 C CA . TRP B 1 134 ? 4.246 4.887 7.066 1 91.75 134 TRP B CA 1
ATOM 2207 C C . TRP B 1 134 ? 5.156 5.672 6.125 1 91.75 134 TRP B C 1
ATOM 2209 O O . TRP B 1 134 ? 5.984 6.469 6.574 1 91.75 134 TRP B O 1
ATOM 2219 N N . LEU B 1 135 ? 5.004 5.371 4.832 1 94.56 135 LEU B N 1
ATOM 2220 C CA . LEU B 1 135 ? 5.695 6.148 3.812 1 94.56 135 LEU B CA 1
ATOM 2221 C C . LEU B 1 135 ? 4.844 6.273 2.553 1 94.56 135 LEU B C 1
ATOM 2223 O O . LEU B 1 135 ? 3.936 5.469 2.33 1 94.56 135 LEU B O 1
ATOM 2227 N N . CYS B 1 136 ? 5.129 7.285 1.803 1 91.94 136 CYS B N 1
ATOM 2228 C CA . CYS B 1 136 ? 4.457 7.531 0.533 1 91.94 136 CYS B CA 1
ATOM 2229 C C . CYS B 1 136 ? 5.402 8.188 -0.466 1 91.94 136 CYS B C 1
ATOM 2231 O O . CYS B 1 136 ? 6.398 8.805 -0.074 1 91.94 136 CYS B O 1
ATOM 2233 N N . THR B 1 137 ? 5.031 7.996 -1.711 1 92.25 137 THR B N 1
ATOM 2234 C CA . THR B 1 137 ? 5.828 8.625 -2.762 1 92.25 137 THR B CA 1
ATOM 2235 C C . THR B 1 137 ? 4.992 9.633 -3.543 1 92.25 137 THR B C 1
ATOM 2237 O O . THR B 1 137 ? 3.762 9.539 -3.562 1 92.25 137 THR B O 1
ATOM 2240 N N . THR B 1 138 ? 5.633 10.586 -4.043 1 89.69 138 THR B N 1
ATOM 2241 C CA . THR B 1 138 ? 4.977 11.578 -4.887 1 89.69 138 THR B CA 1
ATOM 2242 C C . THR B 1 138 ? 5.457 11.461 -6.332 1 89.69 138 THR B C 1
ATOM 2244 O O . THR B 1 138 ? 6.414 10.742 -6.617 1 89.69 138 THR B O 1
ATOM 2247 N N . SER B 1 139 ? 4.766 12.203 -7.246 1 89 139 SER B N 1
ATOM 2248 C CA . SER B 1 139 ? 5.078 12.086 -8.672 1 89 139 SER B CA 1
ATOM 2249 C C . SER B 1 139 ? 6.199 13.039 -9.062 1 89 139 SER B C 1
ATOM 2251 O O . SER B 1 139 ? 6.746 12.945 -10.164 1 89 139 SER B O 1
ATOM 2253 N N . VAL B 1 140 ? 6.523 13.898 -8.164 1 89.5 140 VAL B N 1
ATOM 2254 C CA . VAL B 1 140 ? 7.539 14.891 -8.508 1 89.5 140 VAL B CA 1
ATOM 2255 C C . VAL B 1 140 ? 8.93 14.297 -8.289 1 89.5 140 VAL B C 1
ATOM 2257 O O . VAL B 1 140 ? 9.102 13.367 -7.508 1 89.5 140 VAL B O 1
ATOM 2260 N N . ASP B 1 141 ? 9.914 14.805 -8.93 1 91.62 141 ASP B N 1
ATOM 2261 C CA . ASP B 1 141 ? 11.258 14.234 -8.914 1 91.62 141 ASP B CA 1
ATOM 2262 C C . ASP B 1 141 ? 12.008 14.617 -7.645 1 91.62 141 ASP B C 1
ATOM 2264 O O . ASP B 1 141 ? 12.906 13.898 -7.203 1 91.62 141 ASP B O 1
ATOM 2268 N N . ILE B 1 142 ? 11.703 15.852 -7.105 1 91.06 142 ILE B N 1
ATOM 2269 C CA . ILE B 1 142 ? 12.312 16.297 -5.855 1 91.06 142 ILE B CA 1
ATOM 2270 C C . ILE B 1 142 ? 11.312 16.172 -4.715 1 91.06 142 ILE B C 1
ATOM 2272 O O . ILE B 1 142 ? 10.117 16.438 -4.895 1 91.06 142 ILE B O 1
ATOM 2276 N N . ASP B 1 143 ? 11.828 15.82 -3.465 1 90.81 143 ASP B N 1
ATOM 2277 C CA . ASP B 1 143 ? 10.945 15.625 -2.316 1 90.81 143 ASP B CA 1
ATOM 2278 C C . ASP B 1 143 ? 9.875 14.578 -2.619 1 90.81 143 ASP B C 1
ATOM 2280 O O . ASP B 1 143 ? 8.688 14.82 -2.396 1 90.81 143 ASP B O 1
ATOM 2284 N N . ASN B 1 144 ? 10.391 13.453 -3.154 1 93.38 144 ASN B N 1
ATOM 2285 C CA . ASN B 1 144 ? 9.445 12.5 -3.736 1 93.38 144 ASN B CA 1
ATOM 2286 C C . ASN B 1 144 ? 9.195 11.32 -2.805 1 93.38 144 ASN B C 1
ATOM 2288 O O . ASN B 1 144 ? 8.484 10.383 -3.162 1 93.38 144 ASN B O 1
ATOM 2292 N N . LEU B 1 145 ? 9.805 11.352 -1.615 1 94.88 145 LEU B N 1
ATOM 2293 C CA . LEU B 1 145 ? 9.562 10.352 -0.586 1 94.88 145 LEU B CA 1
ATOM 2294 C C . LEU B 1 145 ? 9.273 11.008 0.759 1 94.88 145 LEU B C 1
ATOM 2296 O O . LEU B 1 145 ? 10.102 11.758 1.276 1 94.88 145 LEU B O 1
ATOM 2300 N N . VAL B 1 146 ? 8.047 10.703 1.26 1 93.62 146 VAL B N 1
ATOM 2301 C CA . VAL B 1 146 ? 7.633 11.195 2.572 1 93.62 146 VAL B CA 1
ATOM 2302 C C . VAL B 1 146 ? 7.582 10.031 3.562 1 93.62 146 VAL B C 1
ATOM 2304 O O . VAL B 1 146 ? 6.93 9.016 3.305 1 93.62 146 VAL B O 1
ATOM 2307 N N . VAL B 1 147 ? 8.32 10.148 4.676 1 95.88 147 VAL B N 1
ATOM 2308 C CA . VAL B 1 147 ? 8.43 9.078 5.66 1 95.88 147 VAL B CA 1
ATOM 2309 C C . VAL B 1 147 ? 8 9.602 7.031 1 95.88 147 VAL B C 1
ATOM 2311 O O . VAL B 1 147 ? 8.445 10.664 7.465 1 95.88 147 VAL B O 1
ATOM 2314 N N . CYS B 1 148 ? 7.133 8.883 7.633 1 93 148 CYS B N 1
ATOM 2315 C CA . CYS B 1 148 ? 6.75 9.148 9.016 1 93 148 CYS B CA 1
ATOM 2316 C C . CYS B 1 148 ? 7.137 7.984 9.922 1 93 148 CYS B C 1
ATOM 2318 O O . CYS B 1 148 ? 6.824 6.832 9.625 1 93 148 CYS B O 1
ATOM 2320 N N . ASP B 1 149 ? 7.789 8.297 11.008 1 94.19 149 ASP B N 1
ATOM 2321 C CA . ASP B 1 149 ? 8.164 7.23 11.93 1 94.19 149 ASP B CA 1
ATOM 2322 C C . ASP B 1 149 ? 7.238 7.199 13.141 1 94.19 149 ASP B C 1
ATOM 2324 O O . ASP B 1 149 ? 6.246 7.93 13.188 1 94.19 149 ASP B O 1
ATOM 2328 N N . THR B 1 150 ? 7.504 6.359 14.133 1 93.38 150 THR B N 1
ATOM 2329 C CA . THR B 1 150 ? 6.598 6.117 15.25 1 93.38 150 THR B CA 1
ATOM 2330 C C . THR B 1 150 ? 6.652 7.266 16.25 1 93.38 150 THR B C 1
ATOM 2332 O O . THR B 1 150 ? 5.805 7.363 17.141 1 93.38 150 THR B O 1
ATOM 2335 N N . SER B 1 151 ? 7.555 8.234 16.078 1 92.31 151 SER B N 1
ATOM 2336 C CA . SER B 1 151 ? 7.566 9.453 16.891 1 92.31 151 SER B CA 1
ATOM 2337 C C . SER B 1 151 ? 6.715 10.547 16.25 1 92.31 151 SER B C 1
ATOM 2339 O O . SER B 1 151 ? 6.688 11.68 16.734 1 92.31 151 SER B O 1
ATOM 2341 N N . LYS B 1 152 ? 6.141 10.234 15.125 1 87.19 152 LYS B N 1
ATOM 2342 C CA . LYS B 1 152 ? 5.273 11.141 14.383 1 87.19 152 LYS B CA 1
ATOM 2343 C C . LYS B 1 152 ? 6.082 12.25 13.719 1 87.19 152 LYS B C 1
ATOM 2345 O O . LYS B 1 152 ? 5.555 13.328 13.445 1 87.19 152 LYS B O 1
ATOM 2350 N N . THR B 1 153 ? 7.355 11.969 13.57 1 90.62 153 THR B N 1
ATOM 2351 C CA . THR B 1 153 ? 8.203 12.883 12.812 1 90.62 153 THR B CA 1
ATOM 2352 C C . THR B 1 153 ? 8.133 12.57 11.32 1 90.62 153 THR B C 1
ATOM 2354 O O . THR B 1 153 ? 8.273 11.414 10.914 1 90.62 153 THR B O 1
ATOM 2357 N N . VAL B 1 154 ? 7.879 13.625 10.562 1 92.06 154 VAL B N 1
ATOM 2358 C CA . VAL B 1 154 ? 7.816 13.477 9.109 1 92.06 154 VAL B CA 1
ATOM 2359 C C . VAL B 1 154 ? 9.102 14 8.477 1 92.06 154 VAL B C 1
ATOM 2361 O O . VAL B 1 154 ? 9.562 15.094 8.82 1 92.06 154 VAL B O 1
ATOM 2364 N N . LYS B 1 155 ? 9.688 13.203 7.629 1 94.44 155 LYS B N 1
ATOM 2365 C CA . LYS B 1 155 ? 10.859 13.594 6.855 1 94.44 155 LYS B CA 1
ATOM 2366 C C . LYS B 1 155 ? 10.625 13.398 5.359 1 94.44 155 LYS B C 1
ATOM 2368 O O . LYS B 1 155 ? 9.969 12.445 4.945 1 94.44 155 LYS B O 1
ATOM 2373 N N . VAL B 1 156 ? 11.172 14.289 4.637 1 94.5 156 VAL B N 1
ATOM 2374 C CA . VAL B 1 156 ? 11.016 14.258 3.184 1 94.5 156 VAL B CA 1
ATOM 2375 C C . VAL B 1 156 ? 12.375 14.023 2.525 1 94.5 156 VAL B C 1
ATOM 2377 O O . VAL B 1 156 ? 13.367 14.656 2.889 1 94.5 156 VAL B O 1
ATOM 2380 N N . TYR B 1 157 ? 12.422 13.047 1.628 1 95.94 157 TYR B N 1
ATOM 2381 C CA . TYR B 1 157 ? 13.648 12.688 0.919 1 95.94 157 TYR B CA 1
ATOM 2382 C C . TYR B 1 157 ? 13.477 12.844 -0.587 1 95.94 157 TYR B C 1
ATOM 2384 O O . TYR B 1 157 ? 12.344 12.828 -1.092 1 95.94 157 TYR B O 1
ATOM 2392 N N . SER B 1 158 ? 14.539 13.078 -1.239 1 95.38 158 SER B N 1
ATOM 2393 C CA . SER B 1 158 ? 14.602 12.977 -2.693 1 95.38 158 SER B CA 1
ATOM 2394 C C . SER B 1 158 ? 15.398 11.75 -3.127 1 95.38 158 SER B C 1
ATOM 2396 O O . SER B 1 158 ? 16.594 11.664 -2.857 1 95.38 158 SER B O 1
ATOM 2398 N N . ILE B 1 159 ? 14.719 10.789 -3.76 1 93.75 159 ILE B N 1
ATOM 2399 C CA . ILE B 1 159 ? 15.438 9.586 -4.188 1 93.75 159 ILE B CA 1
ATOM 2400 C C . ILE B 1 159 ? 15.305 9.422 -5.699 1 93.75 159 ILE B C 1
ATOM 2402 O O . ILE B 1 159 ? 14.414 10.008 -6.32 1 93.75 159 ILE B O 1
ATOM 2406 N N . THR B 1 160 ? 16.281 8.805 -6.398 1 84.12 160 THR B N 1
ATOM 2407 C CA . THR B 1 160 ? 16.281 8.602 -7.844 1 84.12 160 THR B CA 1
ATOM 2408 C C . THR B 1 160 ? 16.672 7.168 -8.188 1 84.12 160 THR B C 1
ATOM 2410 O O . THR B 1 160 ? 17.359 6.5 -7.414 1 84.12 160 THR B O 1
#

InterPro domains:
  IPR001680 WD40 repeat [PF00400] (69-105)
  IPR001680 WD40 repeat [PS50082] (70-105)
  IPR001680 WD40 repeat [SM00320] (63-105)
  IPR001680 WD40 repeat [SM00320] (118-158)
  IPR015943 WD40/YVTN repeat-like-containing domain superfamily [G3DSA:2.130.10.10] (6-160)
  IPR036322 WD40-repeat-containing domain superfamily [SSF50978] (65-159)

Secondary structure (DSSP, 8-state):
---GGGTEEEEEETTEEEEEEHHHHHHHHHHHHHHHHHTS------------TTHHHHTS---EEE-GGGT--SS-EEEEEE--SSSTTS-EEEEETTSEEEEE--HHHHHH-S------SEEEEEE-SS-EEEEEE-SSSSS-EEEEETT--EEEE---/---GGGTEEEEEETTEEEEEEHHHHHHHHHHHHHHHHHTS------------TTTTTTTS---EEE-GGGT--SS-EEEEEE--SSSTTS-EEEEETTSEEEEE--HHHHHH-S------SEEEEEE-SS-EEEEEE-SSSSS-EEEEETT--EEEE---

Radius of gyration: 22.94 Å; Cα contacts (8 Å, |Δi|>4): 638; chains: 2; bounding box: 51×91×45 Å

Foldseek 3Di:
DPLCVVQWDWDWDWQKIWIAGPVLVVVVVVVVVVVVVPPDDDDCPPDDDPPPPVVVVVPSQDTDMDHVVLVTDPGGWQEWDFALADPTRQWIWIFFQSQKIWIARCVCCSVVDVDDDPPSRTPDIDGHPGGWNYKAADHYQAQGIWTAHPVRDIDTGHDD/DPLCVVQWDWDWDWQKIWIAGVVLVVVVVVVVVVVVVPPDDDDCPPDDDPPPPVVVVVPSLDTDMDHVVLVTDPGGWQEWEFALADPTRQWIWIFFQSQKIWIFRCVCCSVVDVDDDPPNRTPDIDGHPGGWNYKAACHYQAQGIWTAHPVRDIDTGHDD

Nearest PDB structures (foldseek):
  5xwr-assembly1_B  TM=7.964E-01  e=2.099E-04  Homo sapiens
  2xu7-assembly1_A  TM=7.486E-01  e=4.363E-04  Homo sapiens
  6bw4-assembly2_A  TM=7.487E-01  e=4.616E-04  Homo sapiens
  5xxq-assembly2_B  TM=7.442E-01  e=6.470E-04  Homo sapiens
  6bw3-assembly2_A  TM=7.470E-01  e=1.136E-03  Homo sapiens

Solvent-accessible surface area (backbone atoms only — not comparable to full-atom values): 17726 Å² total; per-residue (Å²): 132,74,70,48,60,51,42,44,39,79,43,64,61,53,31,30,37,36,36,37,48,49,65,60,52,54,51,52,48,53,51,53,58,51,52,68,62,58,68,53,81,76,75,78,76,75,75,75,79,75,71,71,74,56,64,68,63,68,65,51,72,72,62,45,73,40,30,56,93,67,70,33,46,91,30,41,51,53,28,72,35,56,30,45,26,80,63,51,42,40,32,43,36,38,25,12,57,67,17,38,37,36,32,26,39,53,53,59,47,68,70,60,39,94,58,85,69,87,69,62,42,58,66,44,80,43,82,50,97,42,32,32,44,39,56,44,41,24,55,45,67,67,65,20,31,42,39,28,26,72,83,70,50,70,46,72,39,65,71,132,132,73,70,48,58,54,41,45,41,80,44,65,61,54,30,30,36,37,36,37,50,48,64,60,51,52,51,53,48,54,52,53,59,51,51,68,62,59,70,56,81,77,75,78,75,74,78,74,79,75,72,70,74,57,63,69,63,68,65,53,73,73,61,44,74,41,30,57,93,66,69,33,47,92,30,40,52,52,29,72,37,56,31,44,25,79,63,52,42,41,33,42,36,36,24,12,56,66,15,36,38,36,32,25,40,55,55,60,46,68,71,59,38,95,58,84,70,85,69,62,41,58,68,45,80,44,81,48,98,43,32,32,43,40,55,41,44,23,52,46,68,68,65,19,30,42,38,28,25,72,82,70,50,69,46,71,38,65,70,135

Organism: Pisum sativum (NCBI:txid3888)